Protein AF-A0A662B9T5-F1 (afdb_monomer_lite)

Sequence (280 aa):
MATDKEATGSYIHMQFKYDVVQPKDKDISYLRNLYVENLFSTMMANRINERLQKENPPFIFAQAYFTDIVRTKNAAGLYIGFKENEWKTALKEACWLVENVRDYGFTEGELKRAKIALIRNVENQYNKKDKRNHDSHAMEVKDHYLINEPVAGIEYELAFVQKAIPNVSLEEVNAVSKRFFTDDNMLITVSGPEKEGAIYPTKDEVLKIVNEVKAEKLEPYVDTFEEKALIANLANPGKITKTEKIPELGAKLVTLSNDIKVYVKHSELEKDKILFTAFS

Radius of gyration: 23.42 Å; chains: 1; bounding box: 48×52×59 Å

Foldseek 3Di:
DAADQPFPFKKKDKKFKDWDDALVRCDVVVVLLVVLVQLLQQLLVVVQVVLCPDPDRLFVDKGWDWADDDPTMIITAMMTTHDFPSVLSRLLVRLLSLVQCQPQNDDPVSLVVSLVVSLVVLVLCVVCVVVDDPVVVVVQVVCCVPGNHDPPDSVVVNVCSVPSSVVDDSVSSSVVSVNHVDPPRIDMDIYGYPDPPGDDDDPVSSVVSNVVSVPDPDDHDDDPDDPDDPPPDDDDDWDFPDWDADVVQCWIWTQTPVRDIDIDHDDPPDPPDDDDDDDD

Secondary structure (DSSP, 8-state):
-EEETT--SEEEEEEEEEEPPPGGG-SHHHHHHHHHHHHHHHHHHHHHHHHHTSSS-S-SEEEEEEEEEETTEEEEEEEEEE-TT-HHHHHHHHHHHHHHHHHT---HHHHHHHHHHHHHHHHHHHHTGGG--HHHHHHHHHHHHHH------HHHHHHHHHHHGGG--HHHHHHHHHHHS-SSSEEEEEEEE--TT-----HHHHHHHHHHHHHS-PPPP--------S-SSPPPP--EEEEEEEGGGTEEEEEETTS-EEEEE--SSSTT--------

Structure (mmCIF, N/CA/C/O backbone):
data_AF-A0A662B9T5-F1
#
_entry.id   AF-A0A662B9T5-F1
#
loop_
_atom_site.group_PDB
_atom_site.id
_atom_site.type_symbol
_atom_site.label_atom_id
_atom_site.label_alt_id
_atom_site.label_comp_id
_atom_site.label_asym_id
_atom_site.label_entity_id
_atom_site.label_seq_id
_atom_site.pdbx_PDB_ins_code
_atom_site.Cartn_x
_atom_site.Cartn_y
_atom_site.Cartn_z
_atom_site.occupancy
_atom_site.B_iso_or_equiv
_atom_site.auth_seq_id
_atom_site.auth_comp_id
_atom_site.auth_asym_id
_atom_site.auth_atom_id
_atom_site.pdbx_PDB_model_num
ATOM 1 N N . MET A 1 1 ? 10.847 6.780 -20.344 1.00 75.25 1 MET A N 1
ATOM 2 C CA . MET A 1 1 ? 11.293 8.028 -19.698 1.00 75.25 1 MET A CA 1
ATOM 3 C C . MET A 1 1 ? 10.398 9.138 -20.202 1.00 75.25 1 MET A C 1
ATOM 5 O O . MET A 1 1 ? 10.150 9.166 -21.402 1.00 75.25 1 MET A O 1
ATOM 9 N N . ALA A 1 2 ? 9.889 9.980 -19.310 1.00 81.25 2 ALA A N 1
ATOM 10 C CA . ALA A 1 2 ? 9.099 11.152 -19.675 1.00 81.25 2 ALA A CA 1
ATOM 11 C C . ALA A 1 2 ? 9.537 12.329 -18.798 1.00 81.25 2 ALA A C 1
ATOM 13 O O . ALA A 1 2 ? 9.393 12.260 -17.581 1.00 81.25 2 ALA A O 1
ATOM 14 N N . THR A 1 3 ? 10.111 13.369 -19.392 1.00 83.50 3 THR A N 1
ATOM 15 C CA . THR A 1 3 ? 10.535 14.577 -18.674 1.00 83.50 3 THR A CA 1
ATOM 16 C C . THR A 1 3 ? 9.732 15.770 -19.156 1.00 83.50 3 THR A C 1
ATOM 18 O O . THR A 1 3 ? 9.411 15.844 -20.340 1.00 83.50 3 THR A O 1
ATOM 21 N N . ASP A 1 4 ? 9.408 16.680 -18.244 1.00 78.81 4 ASP A N 1
ATOM 22 C CA . ASP A 1 4 ? 8.599 17.866 -18.529 1.00 78.81 4 ASP A CA 1
ATOM 23 C C . ASP A 1 4 ? 9.129 19.053 -17.717 1.00 78.81 4 ASP A C 1
ATOM 25 O O . ASP A 1 4 ? 9.492 18.888 -16.555 1.00 78.81 4 ASP A O 1
ATOM 29 N N . LYS A 1 5 ? 9.189 20.252 -18.299 1.00 85.94 5 LYS A N 1
ATOM 30 C CA . LYS A 1 5 ? 9.639 21.471 -17.606 1.00 85.94 5 LYS A CA 1
ATOM 31 C C . LYS A 1 5 ? 8.683 21.911 -16.494 1.00 85.94 5 LYS A C 1
ATOM 33 O O . LYS A 1 5 ? 9.121 22.580 -15.562 1.00 85.94 5 LYS A O 1
ATOM 38 N N . GLU A 1 6 ? 7.409 21.535 -16.577 1.00 85.56 6 GLU A N 1
ATOM 39 C CA . GLU A 1 6 ? 6.378 21.853 -15.583 1.00 85.56 6 GLU A CA 1
ATOM 40 C C . GLU A 1 6 ? 6.271 20.796 -14.472 1.00 85.56 6 GLU A C 1
ATOM 42 O O . GLU A 1 6 ? 5.591 21.017 -13.468 1.00 85.56 6 GLU A O 1
ATOM 47 N N . ALA A 1 7 ? 6.952 19.650 -14.603 1.00 85.38 7 ALA A N 1
ATOM 48 C CA . ALA A 1 7 ? 6.916 18.615 -13.577 1.00 85.38 7 ALA A CA 1
ATOM 49 C C . ALA A 1 7 ? 7.560 19.107 -12.269 1.00 85.38 7 ALA A C 1
ATOM 51 O O . ALA A 1 7 ? 8.737 19.454 -12.215 1.00 85.38 7 ALA A O 1
ATOM 52 N N . THR A 1 8 ? 6.797 19.075 -11.177 1.00 86.50 8 THR A N 1
ATOM 53 C CA . THR A 1 8 ? 7.239 19.565 -9.859 1.00 86.50 8 THR A CA 1
ATOM 54 C C . THR A 1 8 ? 7.965 18.513 -9.018 1.00 86.50 8 THR A C 1
ATOM 56 O O . THR A 1 8 ? 8.410 18.810 -7.911 1.00 86.50 8 THR A O 1
ATOM 59 N N . GLY A 1 9 ? 8.070 17.274 -9.502 1.00 91.25 9 GLY A N 1
ATOM 60 C CA . GLY A 1 9 ? 8.668 16.160 -8.770 1.00 91.25 9 GLY A CA 1
ATOM 61 C C . GLY A 1 9 ? 9.054 15.003 -9.682 1.00 91.25 9 GLY A C 1
ATOM 62 O O . GLY A 1 9 ? 8.623 14.943 -10.835 1.00 91.25 9 GLY A O 1
ATOM 63 N N . SER A 1 10 ? 9.867 14.089 -9.152 1.00 95.12 10 SER A N 1
ATOM 64 C CA . SER A 1 10 ? 10.355 12.916 -9.875 1.00 95.12 10 SER A CA 1
ATOM 65 C C . SER A 1 10 ? 9.710 11.640 -9.348 1.00 95.12 10 SER A C 1
ATOM 67 O O . SER A 1 10 ? 9.631 11.435 -8.134 1.00 95.12 10 SER A O 1
ATOM 69 N N . TYR A 1 11 ? 9.264 10.780 -10.264 1.00 96.19 11 TYR A N 1
ATOM 70 C CA . TYR A 1 11 ? 8.453 9.611 -9.944 1.00 96.19 11 TYR A CA 1
ATOM 71 C C . TYR A 1 11 ? 8.888 8.357 -10.696 1.00 96.19 11 TYR A C 1
ATOM 73 O O . TYR A 1 11 ? 9.250 8.407 -11.873 1.00 96.19 11 TYR A O 1
ATOM 81 N N . ILE A 1 12 ? 8.841 7.224 -10.002 1.00 97.44 12 ILE A N 1
ATOM 82 C CA . ILE A 1 12 ? 8.919 5.885 -10.574 1.00 97.44 12 ILE A CA 1
ATOM 83 C C . ILE A 1 12 ? 7.530 5.275 -10.479 1.00 97.44 12 ILE A C 1
ATOM 85 O O . ILE A 1 12 ? 6.941 5.203 -9.401 1.00 97.44 12 ILE A O 1
ATOM 89 N N . HIS A 1 13 ? 7.025 4.806 -11.610 1.00 96.31 13 HIS A N 1
ATOM 90 C CA . HIS A 1 13 ? 5.802 4.032 -11.689 1.00 96.31 13 HIS A CA 1
ATOM 91 C C . HIS A 1 13 ? 6.153 2.609 -12.120 1.00 96.31 13 HIS A C 1
ATOM 93 O O . HIS A 1 13 ? 6.445 2.368 -13.293 1.00 96.31 13 HIS A O 1
ATOM 99 N N . MET A 1 14 ? 6.181 1.690 -11.155 1.00 96.62 14 MET A N 1
ATOM 100 C CA . MET A 1 14 ? 6.345 0.256 -11.383 1.00 96.62 14 MET A CA 1
ATOM 101 C C . MET A 1 14 ? 4.958 -0.372 -11.403 1.00 96.62 14 MET A C 1
ATOM 103 O O . MET A 1 14 ? 4.223 -0.251 -10.426 1.00 96.62 14 MET A O 1
ATOM 107 N N . GLN A 1 15 ? 4.592 -1.011 -12.508 1.00 95.50 15 GLN A N 1
ATOM 108 C CA . GLN A 1 15 ? 3.250 -1.544 -12.707 1.00 95.50 15 GLN A CA 1
ATOM 109 C C . GLN A 1 15 ? 3.286 -2.931 -13.347 1.00 95.50 15 GLN A C 1
ATOM 111 O O . GLN A 1 15 ? 4.035 -3.171 -14.295 1.00 95.50 15 GLN A O 1
ATOM 116 N N . PHE A 1 16 ? 2.423 -3.812 -12.865 1.00 95.75 16 PHE A N 1
ATOM 117 C CA . PHE A 1 16 ? 2.209 -5.166 -13.352 1.00 95.75 16 PHE A CA 1
ATOM 118 C C . PHE A 1 16 ? 0.761 -5.261 -13.803 1.00 95.75 16 PHE A C 1
ATOM 120 O O . PHE A 1 16 ? -0.154 -5.005 -13.017 1.00 95.75 16 PHE A O 1
ATOM 127 N N . LYS A 1 17 ? 0.536 -5.561 -15.084 1.00 94.25 17 LYS A N 1
ATOM 128 C CA . LYS A 1 17 ? -0.833 -5.630 -15.610 1.00 94.25 17 LYS A CA 1
ATOM 129 C C . LYS A 1 17 ? -1.406 -7.027 -15.415 1.00 94.25 17 LYS A C 1
ATOM 131 O O . LYS A 1 17 ? -0.716 -8.019 -15.633 1.00 94.25 17 LYS A O 1
ATOM 136 N N . TYR A 1 18 ? -2.693 -7.099 -15.117 1.00 92.62 18 TYR A N 1
ATOM 137 C CA . TYR A 1 18 ? -3.420 -8.356 -14.976 1.00 92.62 18 TYR A CA 1
ATOM 138 C C . TYR A 1 18 ? -4.829 -8.241 -15.566 1.00 92.62 18 TYR A C 1
ATOM 140 O O . TYR A 1 18 ? -5.312 -7.147 -15.872 1.00 92.62 18 TYR A O 1
ATOM 148 N N . ASP A 1 19 ? -5.463 -9.386 -15.801 1.00 92.56 19 ASP A N 1
ATOM 149 C CA . ASP A 1 19 ? -6.822 -9.445 -16.337 1.00 92.56 19 ASP A CA 1
ATOM 150 C C . ASP A 1 19 ? -7.868 -9.069 -15.288 1.00 92.56 19 ASP A C 1
ATOM 152 O O . ASP A 1 19 ? -7.790 -9.478 -14.129 1.00 92.56 19 ASP A O 1
ATOM 156 N N . VAL A 1 20 ? -8.874 -8.310 -15.719 1.00 92.75 20 VAL A N 1
ATOM 157 C CA . VAL A 1 20 ? -10.052 -8.017 -14.895 1.00 92.75 20 VAL A CA 1
ATOM 158 C C . VAL A 1 20 ? -10.828 -9.293 -14.580 1.00 92.75 20 VAL A C 1
ATOM 160 O O . VAL A 1 20 ? -10.939 -10.195 -15.418 1.00 92.75 20 VAL A O 1
ATOM 163 N N . VAL A 1 21 ? -11.455 -9.335 -13.403 1.00 93.00 21 VAL A N 1
ATOM 164 C CA . VAL A 1 21 ? -12.511 -10.317 -13.135 1.00 93.00 21 VAL A CA 1
ATOM 165 C C . VAL A 1 21 ? -13.711 -9.951 -14.001 1.00 93.00 21 VAL A C 1
ATOM 167 O O . VAL A 1 21 ? -14.190 -8.814 -13.971 1.00 93.00 21 VAL A O 1
ATOM 170 N N . GLN A 1 22 ? -14.177 -10.898 -14.816 1.00 93.25 22 GLN A N 1
ATOM 171 C CA . GLN A 1 22 ? -15.297 -10.642 -15.713 1.00 93.25 22 GLN A CA 1
ATOM 172 C C . GLN A 1 22 ? -16.558 -10.336 -14.894 1.00 93.25 22 GLN A C 1
ATOM 174 O O . GLN A 1 22 ? -16.776 -10.986 -13.874 1.00 93.25 22 GLN A O 1
ATOM 179 N N . PRO A 1 23 ? -17.428 -9.408 -15.337 1.00 92.56 23 PRO A N 1
ATOM 180 C CA . PRO A 1 23 ? -18.614 -9.008 -14.576 1.00 92.56 23 PRO A CA 1
ATOM 181 C C . PRO A 1 23 ? -19.474 -10.182 -14.085 1.00 92.56 23 PRO A C 1
ATOM 183 O O . PRO A 1 23 ? -19.949 -10.170 -12.956 1.00 92.56 23 PRO A O 1
ATOM 186 N N . LYS A 1 24 ? -19.625 -11.231 -14.903 1.00 92.06 24 LYS A N 1
ATOM 187 C CA . LYS A 1 24 ? -20.396 -12.442 -14.570 1.00 92.06 24 LYS A CA 1
ATOM 188 C C . LYS A 1 24 ? -19.830 -13.259 -13.396 1.00 92.06 24 LYS A C 1
ATOM 190 O O . LYS A 1 24 ? -20.569 -14.038 -12.808 1.00 92.06 24 LYS A O 1
ATOM 195 N N . ASP A 1 25 ? -18.547 -13.085 -13.083 1.00 94.12 25 ASP A N 1
ATOM 196 C CA . ASP A 1 25 ? -17.815 -13.847 -12.067 1.00 94.12 25 ASP A CA 1
ATOM 197 C C . ASP A 1 25 ? -17.640 -13.031 -10.763 1.00 94.12 25 ASP A C 1
ATOM 199 O O . ASP A 1 25 ? -16.966 -13.472 -9.834 1.00 94.12 25 ASP A O 1
ATOM 203 N N . LYS A 1 26 ? -18.246 -11.834 -10.674 1.00 94.06 26 LYS A N 1
ATOM 204 C CA . LYS A 1 26 ? -18.221 -10.965 -9.484 1.00 94.06 26 LYS A CA 1
ATOM 205 C C . LYS A 1 26 ? -19.300 -11.361 -8.476 1.00 94.06 26 LYS A C 1
ATOM 207 O O . LYS A 1 26 ? -20.343 -10.721 -8.359 1.00 94.06 26 LYS A O 1
ATOM 212 N N . ASP A 1 27 ? -19.048 -12.453 -7.769 1.00 91.00 27 ASP A N 1
ATOM 213 C CA . ASP A 1 27 ? -19.913 -13.000 -6.725 1.00 91.00 27 ASP A CA 1
ATOM 214 C C . ASP A 1 27 ? -19.477 -12.571 -5.302 1.00 91.00 27 ASP A C 1
ATOM 216 O O . ASP A 1 27 ? -18.694 -11.640 -5.099 1.00 91.00 27 ASP A O 1
ATOM 220 N N . ILE A 1 28 ? -19.981 -13.260 -4.273 1.00 90.12 28 ILE A N 1
ATOM 221 C CA . ILE A 1 28 ? -19.571 -13.005 -2.884 1.00 90.12 28 ILE A CA 1
ATOM 222 C C . ILE A 1 28 ? -18.098 -13.363 -2.620 1.00 90.12 28 ILE A C 1
ATOM 224 O O . ILE A 1 28 ? -17.455 -12.766 -1.754 1.00 90.12 28 ILE A O 1
ATOM 228 N N . SER A 1 29 ? -17.553 -14.324 -3.366 1.00 92.44 29 SER A N 1
ATOM 229 C CA . SER A 1 29 ? -16.148 -14.722 -3.290 1.00 92.44 29 SER A CA 1
ATOM 230 C C . SER A 1 29 ? -15.261 -13.604 -3.832 1.00 92.44 29 SER A C 1
ATOM 232 O O . SER A 1 29 ? -14.239 -13.285 -3.227 1.00 92.44 29 SER A O 1
ATOM 234 N N . TYR A 1 30 ? -15.690 -12.948 -4.913 1.00 94.50 30 TYR A N 1
ATOM 235 C CA . TYR A 1 30 ? -15.050 -11.740 -5.424 1.00 94.50 30 TYR A CA 1
ATOM 236 C C . TYR A 1 30 ? -15.027 -10.618 -4.377 1.00 94.50 30 TYR A C 1
ATOM 238 O O . TYR A 1 30 ? -13.954 -10.085 -4.099 1.00 94.50 30 TYR A O 1
ATOM 246 N N . LEU A 1 31 ? -16.154 -10.330 -3.709 1.00 93.81 31 LEU A N 1
ATOM 247 C CA . LEU A 1 31 ? -16.183 -9.337 -2.623 1.00 93.81 31 LEU A CA 1
ATOM 248 C C . LEU A 1 31 ? -15.197 -9.690 -1.495 1.00 93.81 31 LEU A C 1
ATOM 250 O O . LEU A 1 31 ? -14.477 -8.824 -1.000 1.00 93.81 31 LEU A O 1
ATOM 254 N N . ARG A 1 32 ? -15.116 -10.968 -1.098 1.00 95.31 32 ARG A N 1
ATOM 255 C CA . ARG A 1 32 ? -14.122 -11.418 -0.110 1.00 95.31 32 ARG A CA 1
ATOM 256 C C . ARG A 1 32 ? -12.698 -11.136 -0.585 1.00 95.31 32 ARG A C 1
ATOM 258 O O . ARG A 1 32 ? -11.889 -10.643 0.197 1.00 95.31 32 ARG A O 1
ATOM 265 N N . ASN A 1 33 ? -12.405 -11.448 -1.845 1.00 94.19 33 ASN A N 1
ATOM 266 C CA . ASN A 1 33 ? -11.079 -11.265 -2.425 1.00 94.19 33 ASN A CA 1
ATOM 267 C C . ASN A 1 33 ? -10.679 -9.787 -2.480 1.00 94.19 33 ASN A C 1
ATOM 269 O O . ASN A 1 33 ? -9.531 -9.490 -2.170 1.00 94.19 33 ASN A O 1
ATOM 273 N N . LEU A 1 34 ? -11.614 -8.863 -2.735 1.00 93.75 34 LEU A N 1
ATOM 274 C CA . LEU A 1 34 ? -11.345 -7.422 -2.633 1.00 93.75 34 LEU A CA 1
ATOM 275 C C . LEU A 1 34 ? -10.850 -7.024 -1.235 1.00 93.75 34 LEU A C 1
ATOM 277 O O . LEU A 1 34 ? -9.902 -6.249 -1.107 1.00 93.75 34 LEU A O 1
ATOM 281 N N . TYR A 1 35 ? -11.421 -7.585 -0.165 1.00 96.12 35 TYR A N 1
ATOM 282 C CA . TYR A 1 35 ? -10.910 -7.319 1.183 1.00 96.12 35 TYR A CA 1
ATOM 283 C C . TYR A 1 35 ? -9.577 -8.017 1.478 1.00 96.12 35 TYR A C 1
ATOM 285 O O . TYR A 1 35 ? -8.766 -7.467 2.220 1.00 96.12 35 TYR A O 1
ATOM 293 N N . VAL A 1 36 ? -9.307 -9.193 0.902 1.00 97.31 36 VAL A N 1
ATOM 294 C CA . VAL A 1 36 ? -7.976 -9.831 0.989 1.00 97.31 36 VAL A CA 1
ATOM 295 C C . VAL A 1 36 ? -6.921 -8.958 0.295 1.00 97.31 36 VAL A C 1
ATOM 297 O O . VAL A 1 36 ? -5.847 -8.722 0.848 1.00 97.31 36 VAL A O 1
ATOM 300 N N . GLU A 1 37 ? -7.251 -8.392 -0.866 1.00 95.38 37 GLU A N 1
ATOM 301 C CA . GLU A 1 37 ? -6.421 -7.424 -1.595 1.00 95.38 37 GLU A CA 1
ATOM 302 C C . GLU A 1 37 ? -6.260 -6.102 -0.811 1.00 95.38 37 GLU A C 1
ATOM 304 O O . GLU A 1 37 ? -5.182 -5.497 -0.802 1.00 95.38 37 GLU A O 1
ATOM 309 N N . ASN A 1 38 ? -7.282 -5.676 -0.059 1.00 95.00 38 ASN A N 1
ATOM 310 C CA . ASN A 1 38 ? -7.195 -4.527 0.846 1.00 95.00 38 ASN A CA 1
ATOM 311 C C . ASN A 1 38 ? -6.268 -4.782 2.049 1.00 95.00 38 ASN A C 1
ATOM 313 O O . ASN A 1 38 ? -5.483 -3.902 2.416 1.00 95.00 38 ASN A O 1
ATOM 317 N N . LEU A 1 39 ? -6.303 -5.985 2.633 1.00 97.69 39 LEU A N 1
ATOM 318 C CA . LEU A 1 39 ? -5.358 -6.397 3.678 1.00 97.69 39 LEU A CA 1
ATOM 319 C C . LEU A 1 39 ? -3.925 -6.374 3.146 1.00 97.69 39 LEU A C 1
ATOM 321 O O . LEU A 1 39 ? -3.062 -5.754 3.767 1.00 97.69 39 LEU A O 1
ATOM 325 N N . PHE A 1 40 ? -3.695 -6.962 1.969 1.00 97.44 40 PHE A N 1
ATOM 326 C CA . PHE A 1 40 ? -2.402 -6.921 1.285 1.00 97.44 40 PHE A CA 1
ATOM 327 C C . PHE A 1 40 ? -1.911 -5.480 1.102 1.00 97.44 40 PHE A C 1
ATOM 329 O O . PHE A 1 40 ? -0.798 -5.140 1.502 1.00 97.44 40 PHE A O 1
ATOM 336 N N . SER A 1 41 ? -2.770 -4.608 0.563 1.00 95.25 41 SER A N 1
ATOM 337 C CA . SER A 1 41 ? -2.464 -3.189 0.343 1.00 95.25 41 SER A CA 1
ATOM 338 C C . SER A 1 41 ? -2.112 -2.472 1.645 1.00 95.25 41 SER A C 1
ATOM 340 O O . SER A 1 41 ? -1.146 -1.714 1.696 1.00 95.25 41 SER A O 1
ATOM 342 N N . THR A 1 42 ? -2.861 -2.740 2.716 1.00 95.81 42 THR A N 1
ATOM 343 C CA . THR A 1 42 ? -2.626 -2.162 4.045 1.00 95.81 42 THR A CA 1
ATOM 344 C C . THR A 1 42 ? -1.273 -2.593 4.606 1.00 95.81 42 THR A C 1
ATOM 346 O O . THR A 1 42 ? -0.522 -1.772 5.131 1.00 95.81 42 THR A O 1
ATOM 349 N N . MET A 1 43 ? -0.931 -3.874 4.479 1.00 97.62 43 MET A N 1
ATOM 350 C CA . MET A 1 43 ? 0.336 -4.421 4.968 1.00 97.62 43 MET A CA 1
ATOM 351 C C . MET A 1 43 ? 1.523 -3.894 4.152 1.00 97.62 43 MET A C 1
ATOM 353 O O . MET A 1 43 ? 2.532 -3.480 4.724 1.00 97.62 43 MET A O 1
ATOM 357 N N . MET A 1 44 ? 1.370 -3.789 2.830 1.00 97.50 44 MET A N 1
ATOM 358 C CA . MET A 1 44 ? 2.362 -3.166 1.956 1.00 97.50 44 MET A CA 1
ATOM 359 C C . MET A 1 44 ? 2.564 -1.682 2.297 1.00 97.50 44 MET A C 1
ATOM 361 O O . MET A 1 44 ? 3.699 -1.219 2.422 1.00 97.50 44 MET A O 1
ATOM 365 N N . ALA A 1 45 ? 1.477 -0.940 2.527 1.00 96.31 45 ALA A N 1
ATOM 366 C CA . ALA A 1 45 ? 1.536 0.453 2.961 1.00 96.31 45 ALA A CA 1
ATOM 367 C C . ALA A 1 45 ? 2.247 0.604 4.314 1.00 96.31 45 ALA A C 1
ATOM 369 O O . ALA A 1 45 ? 3.056 1.513 4.478 1.00 96.31 45 ALA A O 1
ATOM 370 N N . ASN A 1 46 ? 2.015 -0.305 5.266 1.00 95.81 46 ASN A N 1
ATOM 371 C CA . ASN A 1 46 ? 2.717 -0.297 6.551 1.00 95.81 46 ASN A CA 1
ATOM 372 C C . ASN A 1 46 ? 4.228 -0.492 6.379 1.00 95.81 46 ASN A C 1
ATOM 374 O O . ASN A 1 46 ? 5.002 0.288 6.937 1.00 95.81 46 ASN A O 1
ATOM 378 N N . ARG A 1 47 ? 4.655 -1.464 5.561 1.00 96.88 47 ARG A N 1
ATOM 379 C CA . ARG A 1 47 ? 6.081 -1.649 5.249 1.00 96.88 47 ARG A CA 1
ATOM 380 C C . ARG A 1 47 ? 6.674 -0.408 4.594 1.00 96.88 47 ARG A C 1
ATOM 382 O O . ARG A 1 47 ? 7.741 0.026 5.012 1.00 96.88 47 ARG A O 1
ATOM 389 N N . ILE A 1 48 ? 5.991 0.189 3.616 1.00 96.88 48 ILE A N 1
ATOM 390 C CA . ILE A 1 48 ? 6.421 1.440 2.972 1.00 96.88 48 ILE A CA 1
ATOM 391 C C . ILE A 1 48 ? 6.573 2.574 3.997 1.00 96.88 48 ILE A C 1
ATOM 393 O O . ILE A 1 48 ? 7.599 3.254 4.013 1.00 96.88 48 ILE A O 1
ATOM 397 N N . ASN A 1 49 ? 5.586 2.755 4.877 1.00 95.12 49 ASN A N 1
ATOM 398 C CA . ASN A 1 49 ? 5.601 3.801 5.899 1.00 95.12 49 ASN A CA 1
ATOM 399 C C . ASN A 1 49 ? 6.779 3.646 6.866 1.00 95.12 49 ASN A C 1
ATOM 401 O O . ASN A 1 49 ? 7.389 4.640 7.245 1.00 95.12 49 ASN A O 1
ATOM 405 N N . GLU A 1 50 ? 7.161 2.416 7.208 1.00 93.94 50 GLU A N 1
ATOM 406 C CA . GLU A 1 50 ? 8.363 2.156 8.005 1.00 93.94 50 GLU A CA 1
ATOM 407 C C . GLU A 1 50 ? 9.641 2.659 7.305 1.00 93.94 50 GLU A C 1
ATOM 409 O O . GLU A 1 50 ? 10.531 3.203 7.954 1.00 93.94 50 GLU A O 1
ATOM 414 N N . ARG A 1 51 ? 9.736 2.543 5.969 1.00 94.69 51 ARG A N 1
ATOM 415 C CA . ARG A 1 51 ? 10.889 3.055 5.198 1.00 94.69 51 ARG A CA 1
ATOM 416 C C . ARG A 1 51 ? 10.908 4.580 5.187 1.00 94.69 51 ARG A C 1
ATOM 418 O O . ARG A 1 51 ? 11.984 5.158 5.307 1.00 94.69 51 ARG A O 1
ATOM 425 N N . LEU A 1 52 ? 9.737 5.213 5.079 1.00 94.31 52 LEU A N 1
ATOM 426 C CA . LEU A 1 52 ? 9.586 6.674 5.123 1.00 94.31 52 LEU A CA 1
ATOM 427 C C . LEU A 1 52 ? 9.970 7.276 6.481 1.00 94.31 52 LEU A C 1
ATOM 429 O O . LEU A 1 52 ? 10.347 8.442 6.537 1.00 94.31 52 LEU A O 1
ATOM 433 N N . GLN A 1 53 ? 9.879 6.501 7.564 1.00 92.38 53 GLN A N 1
ATOM 434 C CA . GLN A 1 53 ? 10.203 6.947 8.925 1.00 92.38 53 GLN A CA 1
ATOM 435 C C . GLN A 1 53 ? 11.688 6.806 9.293 1.00 92.38 53 GLN A C 1
ATOM 437 O O . GLN A 1 53 ? 12.090 7.243 10.371 1.00 92.38 53 GLN A O 1
ATOM 442 N N . LYS A 1 54 ? 12.517 6.207 8.428 1.00 91.75 54 LYS A N 1
ATOM 443 C CA . LYS A 1 54 ? 13.969 6.136 8.643 1.00 91.75 54 LYS A CA 1
ATOM 444 C C . LYS A 1 54 ? 14.595 7.528 8.523 1.00 91.75 54 LYS A C 1
ATOM 446 O O . LYS A 1 54 ? 14.106 8.363 7.773 1.00 91.75 54 LYS A O 1
ATOM 451 N N . GLU A 1 55 ? 15.722 7.745 9.205 1.00 90.00 55 GLU A N 1
ATOM 452 C CA . GLU A 1 55 ? 16.487 9.005 9.132 1.00 90.00 55 GLU A CA 1
ATOM 453 C C . GLU A 1 55 ? 16.851 9.377 7.685 1.00 90.00 55 GLU A C 1
ATOM 455 O O . GLU A 1 55 ? 16.732 10.530 7.279 1.00 90.00 55 GLU A O 1
ATOM 460 N N . ASN A 1 56 ? 17.216 8.370 6.887 1.00 91.31 56 ASN A N 1
ATOM 461 C CA . ASN A 1 56 ? 17.499 8.500 5.463 1.00 91.31 56 ASN A CA 1
ATOM 462 C C . ASN A 1 56 ? 16.518 7.624 4.670 1.00 91.31 56 ASN A C 1
ATOM 464 O O . ASN A 1 56 ? 16.845 6.473 4.363 1.00 91.31 56 ASN A O 1
ATOM 468 N N . PRO A 1 57 ? 15.297 8.112 4.387 1.00 95.31 57 PRO A N 1
ATOM 469 C CA . PRO A 1 57 ? 14.308 7.319 3.679 1.00 95.31 57 PRO A CA 1
ATOM 470 C C . PRO A 1 57 ? 14.725 7.156 2.203 1.00 95.31 57 PRO A C 1
ATOM 472 O O . PRO A 1 57 ? 15.184 8.120 1.588 1.00 95.31 57 PRO A O 1
ATOM 475 N N . PRO A 1 58 ? 14.555 5.961 1.608 1.00 95.12 58 PRO A N 1
ATOM 476 C CA . PRO A 1 58 ? 14.994 5.659 0.236 1.00 95.12 58 PRO A CA 1
ATOM 477 C C . PRO A 1 58 ? 14.156 6.352 -0.853 1.00 95.12 58 PRO A C 1
ATOM 479 O O . PRO A 1 58 ? 14.488 6.299 -2.037 1.00 95.12 58 PRO A O 1
ATOM 482 N N . PHE A 1 59 ? 13.047 6.972 -0.456 1.00 96.25 59 PHE A N 1
ATOM 483 C CA . PHE A 1 59 ? 12.127 7.742 -1.282 1.00 96.25 59 PHE A CA 1
ATOM 484 C C . PHE A 1 59 ? 11.392 8.755 -0.391 1.00 96.25 59 PHE A C 1
ATOM 486 O O . PHE A 1 59 ? 11.348 8.603 0.827 1.00 96.25 59 PHE A O 1
ATOM 493 N N . ILE A 1 60 ? 10.810 9.797 -0.987 1.00 95.44 60 ILE A N 1
ATOM 494 C CA . ILE A 1 60 ? 10.047 10.834 -0.258 1.00 95.44 60 ILE A CA 1
ATOM 495 C C . ILE A 1 60 ? 8.552 10.528 -0.199 1.00 95.44 60 ILE A C 1
ATOM 497 O O . ILE A 1 60 ? 7.824 11.083 0.617 1.00 95.44 60 ILE A O 1
ATOM 501 N N . PHE A 1 61 ? 8.098 9.649 -1.083 1.00 94.62 61 PHE A N 1
ATOM 502 C CA . PHE A 1 61 ? 6.734 9.168 -1.157 1.00 94.62 61 PHE A CA 1
ATOM 503 C C . PHE A 1 61 ? 6.765 7.769 -1.760 1.00 94.62 61 PHE A C 1
ATOM 505 O O . PHE A 1 61 ? 7.512 7.525 -2.706 1.00 94.62 61 PHE A O 1
ATOM 512 N N . ALA A 1 62 ? 5.930 6.868 -1.267 1.00 96.50 62 ALA A N 1
ATOM 513 C CA . ALA A 1 62 ? 5.624 5.645 -1.984 1.00 96.50 62 ALA A CA 1
ATOM 514 C C . ALA A 1 62 ? 4.220 5.169 -1.627 1.00 96.50 62 ALA A C 1
ATOM 516 O O . ALA A 1 62 ? 3.742 5.370 -0.5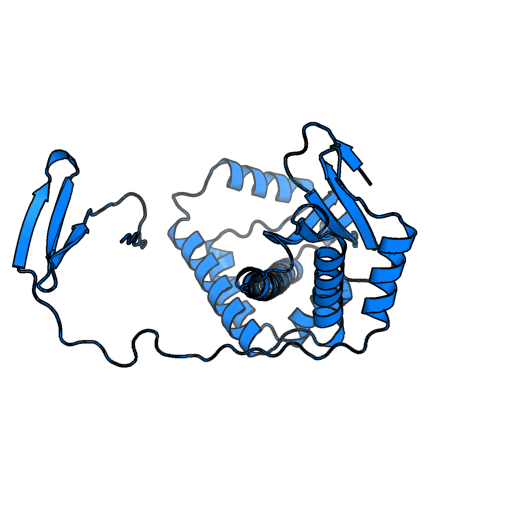11 1.00 96.50 62 ALA A O 1
ATOM 517 N N . GLN A 1 63 ? 3.573 4.517 -2.580 1.00 94.81 63 GLN A N 1
ATOM 518 C CA . GLN A 1 63 ? 2.268 3.911 -2.396 1.00 94.81 63 GLN A CA 1
ATOM 519 C C . GLN A 1 63 ? 2.176 2.640 -3.229 1.00 94.81 63 GLN A C 1
ATOM 521 O O . GLN A 1 63 ? 2.517 2.643 -4.412 1.00 94.81 63 GLN A O 1
ATOM 526 N N . ALA A 1 64 ? 1.676 1.572 -2.614 1.00 94.19 64 ALA A N 1
ATOM 527 C CA . ALA A 1 64 ? 1.185 0.417 -3.346 1.00 94.19 64 ALA A CA 1
ATOM 528 C C . ALA A 1 64 ? -0.255 0.666 -3.797 1.00 94.19 64 ALA A C 1
ATOM 530 O O . ALA A 1 64 ? -1.049 1.230 -3.040 1.00 94.19 64 ALA A O 1
ATOM 531 N N . TYR A 1 65 ? -0.591 0.255 -5.013 1.00 92.50 65 TYR A N 1
ATOM 532 C CA . TYR A 1 65 ? -1.919 0.472 -5.573 1.00 92.50 65 TYR A CA 1
ATOM 533 C C . TYR A 1 65 ? -2.410 -0.743 -6.360 1.00 92.50 65 TYR A C 1
ATOM 535 O O . TYR A 1 65 ? -1.621 -1.538 -6.873 1.00 92.50 65 TYR A O 1
ATOM 543 N N . PHE A 1 66 ? -3.732 -0.812 -6.487 1.00 92.31 66 PHE A N 1
ATOM 544 C CA . PHE A 1 66 ? -4.479 -1.599 -7.460 1.00 92.31 66 PHE A CA 1
ATOM 545 C C . PHE A 1 66 ? -5.363 -0.610 -8.217 1.00 92.31 66 PHE A C 1
ATOM 547 O O . PHE A 1 66 ? -5.959 0.270 -7.597 1.00 92.31 66 PHE A O 1
ATOM 554 N N . THR A 1 67 ? -5.398 -0.687 -9.542 1.00 90.44 67 THR A N 1
ATOM 555 C CA . THR A 1 67 ? -6.124 0.284 -10.364 1.00 90.44 67 THR A CA 1
ATOM 556 C C . THR A 1 67 ? -6.635 -0.338 -11.652 1.00 90.44 67 THR A C 1
ATOM 558 O O . THR A 1 67 ? -6.017 -1.253 -12.206 1.00 90.44 67 THR A O 1
ATOM 561 N N . ASP A 1 68 ? -7.727 0.210 -12.167 1.00 90.38 68 ASP A N 1
ATOM 562 C CA . ASP A 1 68 ? -8.224 -0.107 -13.496 1.00 90.38 68 ASP A CA 1
ATOM 563 C C . ASP A 1 68 ? -7.442 0.702 -14.539 1.00 90.38 68 ASP A C 1
ATOM 565 O O . ASP A 1 68 ? -7.271 1.915 -14.404 1.00 90.38 68 ASP A O 1
ATOM 569 N N . ILE A 1 69 ? -6.958 0.051 -15.602 1.00 90.12 69 ILE A N 1
ATOM 570 C CA . ILE A 1 69 ? -6.325 0.761 -16.729 1.00 90.12 69 ILE A CA 1
ATOM 571 C C . ILE A 1 69 ? -7.352 0.969 -17.839 1.00 90.12 69 ILE A C 1
ATOM 573 O O . ILE A 1 69 ? -7.555 2.073 -18.338 1.00 90.12 69 ILE A O 1
ATOM 577 N N . VAL A 1 70 ? -7.978 -0.129 -18.253 1.00 90.00 70 VAL A N 1
ATOM 578 C CA . VAL A 1 70 ? -9.028 -0.186 -19.273 1.00 90.00 70 VAL A CA 1
ATOM 579 C C . VAL A 1 70 ? -10.000 -1.300 -18.902 1.00 90.00 70 VAL A C 1
ATOM 581 O O . VAL A 1 70 ? -9.689 -2.155 -18.082 1.00 90.00 70 VAL A O 1
ATOM 584 N N . ARG A 1 71 ? -11.152 -1.371 -19.577 1.00 86.94 71 ARG A N 1
ATOM 585 C CA . ARG A 1 71 ? -12.222 -2.349 -19.290 1.00 86.94 71 ARG A CA 1
ATOM 586 C C . ARG A 1 71 ? -11.790 -3.820 -19.241 1.00 86.94 71 ARG A C 1
ATOM 588 O O . ARG A 1 71 ? -12.538 -4.636 -18.724 1.00 86.94 71 ARG A O 1
ATOM 595 N N . THR A 1 72 ? -10.647 -4.167 -19.826 1.00 90.38 72 THR A N 1
ATOM 596 C CA . THR A 1 72 ? -10.142 -5.542 -19.905 1.00 90.38 72 THR A CA 1
ATOM 597 C C . THR A 1 72 ? -8.865 -5.771 -19.102 1.00 90.38 72 THR A C 1
ATOM 599 O O . THR A 1 72 ? -8.415 -6.910 -19.029 1.00 90.38 72 THR A O 1
ATOM 602 N N . LYS A 1 73 ? -8.230 -4.723 -18.560 1.00 92.25 73 LYS A N 1
ATOM 603 C CA . LYS A 1 73 ? -6.924 -4.823 -17.897 1.00 92.25 73 LYS A CA 1
ATOM 604 C C . LYS A 1 73 ? -6.836 -3.884 -16.704 1.00 92.25 73 LYS A C 1
ATOM 606 O O . LYS A 1 73 ? -7.081 -2.684 -16.837 1.00 92.25 73 LYS A O 1
ATOM 611 N N . ASN A 1 74 ? -6.330 -4.432 -15.611 1.00 93.75 74 ASN A N 1
ATOM 612 C CA . ASN A 1 74 ? -5.976 -3.703 -14.405 1.00 93.75 74 ASN A CA 1
ATOM 613 C C . ASN A 1 74 ? -4.460 -3.683 -14.226 1.00 93.75 74 ASN A C 1
ATOM 615 O O . ASN A 1 74 ? -3.724 -4.363 -14.949 1.00 93.75 74 ASN A O 1
ATOM 619 N N . ALA A 1 75 ? -3.995 -2.882 -13.274 1.00 94.31 75 ALA A N 1
ATOM 620 C CA . ALA A 1 75 ? -2.619 -2.878 -12.815 1.00 94.31 75 ALA A CA 1
ATOM 621 C C . ALA A 1 75 ? -2.529 -2.888 -11.296 1.00 94.31 75 ALA A C 1
ATOM 623 O O . ALA A 1 75 ? -3.382 -2.352 -10.592 1.00 94.31 75 ALA A O 1
ATOM 624 N N . ALA A 1 76 ? -1.460 -3.500 -10.810 1.00 95.19 76 ALA A N 1
ATOM 625 C CA . ALA A 1 76 ? -0.995 -3.370 -9.445 1.00 95.19 76 ALA A CA 1
ATOM 626 C C . ALA A 1 76 ? 0.464 -2.941 -9.477 1.00 95.19 76 ALA A C 1
ATOM 628 O O . ALA A 1 76 ? 1.180 -3.223 -10.440 1.00 95.19 76 ALA A O 1
ATOM 629 N N . GLY A 1 77 ? 0.928 -2.286 -8.426 1.00 95.25 77 GLY A N 1
ATOM 630 C CA . GLY A 1 77 ? 2.333 -1.933 -8.349 1.00 95.25 77 GLY A CA 1
ATOM 631 C C . GLY A 1 77 ? 2.623 -0.854 -7.335 1.00 95.25 77 GLY A C 1
ATOM 632 O O . GLY A 1 77 ? 1.867 -0.659 -6.384 1.00 95.25 77 GLY A O 1
ATOM 633 N N . LEU A 1 78 ? 3.744 -0.173 -7.553 1.00 97.06 78 LEU A N 1
ATOM 634 C CA . LEU A 1 78 ? 4.256 0.872 -6.683 1.00 97.06 78 LEU A CA 1
ATOM 635 C C . LEU A 1 78 ? 4.382 2.188 -7.455 1.00 97.06 78 LEU A C 1
ATOM 637 O O . LEU A 1 78 ? 4.942 2.235 -8.555 1.00 97.06 78 LEU A O 1
ATOM 641 N N . TYR A 1 79 ? 3.884 3.264 -6.854 1.00 97.06 79 TYR A N 1
ATOM 642 C CA . TYR A 1 79 ? 4.121 4.634 -7.294 1.00 97.06 79 TYR A CA 1
ATOM 643 C C . TYR A 1 79 ? 5.013 5.331 -6.274 1.00 97.06 79 TYR A C 1
ATOM 645 O O . TYR A 1 79 ? 4.672 5.384 -5.094 1.00 97.06 79 TYR A O 1
ATOM 653 N N . ILE A 1 80 ? 6.177 5.809 -6.708 1.00 97.81 80 ILE A N 1
ATOM 654 C CA . ILE A 1 80 ? 7.269 6.206 -5.815 1.00 97.81 80 ILE A CA 1
ATOM 655 C C . ILE A 1 80 ? 7.772 7.579 -6.220 1.00 97.81 80 ILE A C 1
ATOM 657 O O . ILE A 1 80 ? 8.223 7.761 -7.343 1.00 97.81 80 ILE A O 1
ATOM 661 N N . GLY A 1 81 ? 7.719 8.535 -5.300 1.00 97.00 81 GLY A N 1
ATOM 662 C CA . GLY A 1 81 ? 8.354 9.839 -5.441 1.00 97.00 81 GLY A CA 1
ATOM 663 C C . GLY A 1 81 ? 9.746 9.812 -4.824 1.00 97.00 81 GLY A C 1
ATOM 664 O O . GLY A 1 81 ? 9.916 9.354 -3.694 1.00 97.00 81 GLY A O 1
ATOM 665 N N . PHE A 1 82 ? 10.746 10.319 -5.535 1.00 96.06 82 PHE A N 1
ATOM 666 C CA . PHE A 1 82 ? 12.141 10.284 -5.094 1.00 96.06 82 PHE A CA 1
ATOM 667 C C . PHE A 1 82 ? 12.794 11.668 -5.173 1.00 96.06 82 PHE A C 1
ATOM 669 O O . PHE A 1 82 ? 12.347 12.537 -5.925 1.00 96.06 82 PHE A O 1
ATOM 676 N N . LYS A 1 83 ? 13.842 11.885 -4.368 1.00 93.69 83 LYS A N 1
ATOM 677 C CA . LYS A 1 83 ? 14.640 13.117 -4.432 1.00 93.69 83 LYS A CA 1
ATOM 678 C C . LYS A 1 83 ? 15.435 13.155 -5.728 1.00 93.69 83 LYS A C 1
ATOM 680 O O . LYS A 1 83 ? 15.750 12.125 -6.311 1.00 93.69 83 LYS A O 1
ATOM 685 N N . GLU A 1 84 ? 15.798 14.349 -6.166 1.00 90.19 84 GLU A N 1
ATOM 686 C CA . GLU A 1 84 ? 16.625 14.527 -7.354 1.00 90.19 84 GLU A CA 1
ATOM 687 C C . GLU A 1 84 ? 17.865 13.619 -7.341 1.00 90.19 84 GLU A C 1
ATOM 689 O O . GLU A 1 84 ? 18.573 13.529 -6.342 1.00 90.19 84 GLU A O 1
ATOM 694 N N . ASN A 1 85 ? 18.100 12.924 -8.457 1.00 91.88 85 ASN A N 1
ATOM 695 C CA . ASN A 1 85 ? 19.216 11.997 -8.669 1.00 91.88 85 ASN A CA 1
ATOM 696 C C . ASN A 1 85 ? 19.252 10.745 -7.762 1.00 91.88 85 ASN A C 1
ATOM 698 O O . ASN A 1 85 ? 20.140 9.910 -7.927 1.00 91.88 85 ASN A O 1
ATOM 702 N N . GLU A 1 86 ? 18.254 10.522 -6.898 1.00 95.50 86 GLU A N 1
ATOM 703 C CA . GLU A 1 86 ? 18.157 9.333 -6.027 1.00 95.50 86 GLU A CA 1
ATOM 704 C C . GLU A 1 86 ? 17.332 8.180 -6.634 1.00 95.50 86 GLU A C 1
ATOM 706 O O . GLU A 1 86 ? 16.948 7.231 -5.945 1.00 95.50 86 GLU A O 1
ATOM 711 N N . TRP A 1 87 ? 17.075 8.210 -7.946 1.00 95.75 87 TRP A N 1
ATOM 712 C CA . TRP A 1 87 ? 16.231 7.215 -8.619 1.00 95.75 87 TRP A CA 1
ATOM 713 C C . TRP A 1 87 ? 16.747 5.775 -8.463 1.00 95.75 87 TRP A C 1
ATOM 715 O O . TRP A 1 87 ? 15.941 4.850 -8.395 1.00 95.75 87 TRP A O 1
ATOM 725 N N . LYS A 1 88 ? 18.073 5.565 -8.383 1.00 97.19 88 LYS A N 1
ATOM 726 C CA . LYS A 1 88 ? 18.681 4.228 -8.220 1.00 97.19 88 LYS A CA 1
ATOM 727 C C . LYS A 1 88 ? 18.299 3.608 -6.880 1.00 97.19 88 LYS A C 1
ATOM 729 O O . LYS A 1 88 ? 17.869 2.458 -6.840 1.00 97.19 88 LYS A O 1
ATOM 734 N N . THR A 1 89 ? 18.420 4.385 -5.804 1.00 97.00 89 THR A N 1
ATOM 735 C CA . THR A 1 89 ? 18.044 3.974 -4.445 1.00 97.00 89 THR A CA 1
ATOM 736 C C . THR A 1 89 ? 16.551 3.680 -4.371 1.00 97.00 89 THR A C 1
ATOM 738 O O . THR A 1 89 ? 16.161 2.604 -3.920 1.00 97.00 89 THR A O 1
ATOM 741 N N . ALA A 1 90 ? 15.724 4.587 -4.897 1.00 97.19 90 ALA A N 1
ATOM 742 C CA . ALA A 1 90 ? 14.276 4.423 -4.906 1.00 97.19 90 ALA A CA 1
ATOM 743 C C . ALA A 1 90 ? 13.836 3.185 -5.704 1.00 97.19 90 ALA A C 1
ATOM 745 O O . ALA A 1 90 ? 13.004 2.413 -5.230 1.00 97.19 90 ALA A O 1
ATOM 746 N N . LEU A 1 91 ? 14.418 2.954 -6.889 1.00 97.75 91 LEU A N 1
ATOM 747 C CA . LEU A 1 91 ? 14.118 1.781 -7.711 1.00 97.75 91 LEU A CA 1
ATOM 748 C C . LEU A 1 91 ? 14.569 0.482 -7.039 1.00 97.75 91 LEU A C 1
ATOM 750 O O . LEU A 1 91 ? 13.831 -0.502 -7.077 1.00 97.75 91 LEU A O 1
ATOM 754 N N . LYS A 1 92 ? 15.764 0.468 -6.434 1.00 97.50 92 LYS A N 1
ATOM 755 C CA . LYS A 1 92 ? 16.275 -0.712 -5.731 1.00 97.50 92 LYS A CA 1
ATOM 756 C C . LYS A 1 92 ? 15.350 -1.093 -4.574 1.00 97.50 92 LYS A C 1
ATOM 758 O O . LYS A 1 92 ? 14.980 -2.258 -4.474 1.00 97.50 92 LYS A O 1
ATOM 763 N N . GLU A 1 93 ? 14.917 -0.124 -3.765 1.00 97.25 93 GLU A N 1
ATOM 764 C CA . GLU A 1 93 ? 13.975 -0.380 -2.667 1.00 97.25 93 GLU A CA 1
ATOM 765 C C . GLU A 1 93 ? 12.597 -0.826 -3.187 1.00 97.25 93 GLU A C 1
ATOM 767 O O . GLU A 1 93 ? 11.988 -1.727 -2.618 1.00 97.25 93 GLU A O 1
ATOM 772 N N . ALA A 1 94 ? 12.116 -0.253 -4.296 1.00 96.81 94 ALA A N 1
ATOM 773 C CA . ALA A 1 94 ? 10.873 -0.677 -4.942 1.00 96.81 94 ALA A CA 1
ATOM 774 C C . ALA A 1 94 ? 10.903 -2.159 -5.328 1.00 96.81 94 ALA A C 1
ATOM 776 O O . ALA A 1 94 ? 9.989 -2.913 -4.994 1.00 96.81 94 ALA A O 1
ATOM 777 N N . CYS A 1 95 ? 11.975 -2.564 -6.018 1.00 96.69 95 CYS A N 1
ATOM 778 C CA . CYS A 1 95 ? 12.186 -3.950 -6.417 1.00 96.69 95 CYS A CA 1
ATOM 779 C C . CYS A 1 95 ? 12.301 -4.829 -5.171 1.00 96.69 95 CYS A C 1
ATOM 781 O O . CYS A 1 95 ? 11.626 -5.844 -5.090 1.00 96.69 95 CYS A O 1
ATOM 783 N N . TRP A 1 96 ? 13.076 -4.403 -4.168 1.00 97.12 96 TRP A N 1
ATOM 784 C CA . TRP A 1 96 ? 13.239 -5.155 -2.926 1.00 97.12 96 TRP A CA 1
ATOM 785 C C . TRP A 1 96 ? 11.898 -5.411 -2.235 1.00 97.12 96 TRP A C 1
ATOM 787 O O . TRP A 1 96 ? 11.636 -6.537 -1.832 1.00 97.12 96 TRP A O 1
ATOM 797 N N . LEU A 1 97 ? 11.017 -4.409 -2.130 1.00 96.69 97 LEU A N 1
ATOM 798 C CA . LEU A 1 97 ? 9.701 -4.565 -1.496 1.00 96.69 97 LEU A CA 1
ATOM 799 C C . LEU A 1 97 ? 8.828 -5.589 -2.229 1.00 96.69 97 LEU A C 1
ATOM 801 O O . LEU A 1 97 ? 8.189 -6.414 -1.574 1.00 96.69 97 LEU A O 1
ATOM 805 N N . VAL A 1 98 ? 8.816 -5.537 -3.564 1.00 95.94 98 VAL A N 1
ATOM 806 C CA . VAL A 1 98 ? 8.054 -6.458 -4.419 1.00 95.94 98 VAL A CA 1
ATOM 807 C C . VAL A 1 98 ? 8.602 -7.881 -4.331 1.00 95.94 98 VAL A C 1
ATOM 809 O O . VAL A 1 98 ? 7.839 -8.814 -4.093 1.00 95.94 98 VAL A O 1
ATOM 812 N N . GLU A 1 99 ? 9.914 -8.051 -4.469 1.00 95.75 99 GLU A N 1
ATOM 813 C CA . GLU A 1 99 ? 10.565 -9.362 -4.396 1.00 95.75 99 GLU A CA 1
ATOM 814 C C . GLU A 1 99 ? 10.441 -9.962 -2.988 1.00 95.75 99 GLU A C 1
ATOM 816 O O . GLU A 1 99 ? 10.050 -11.115 -2.827 1.00 95.75 99 GLU A O 1
ATOM 821 N N . ASN A 1 100 ? 10.633 -9.161 -1.936 1.00 96.50 100 ASN A N 1
ATOM 822 C CA . ASN A 1 100 ? 10.533 -9.635 -0.559 1.00 96.50 100 ASN A CA 1
ATOM 823 C C . ASN A 1 100 ? 9.124 -10.140 -0.209 1.00 96.50 100 ASN A C 1
ATOM 825 O O . ASN A 1 100 ? 8.988 -11.196 0.407 1.00 96.50 100 ASN A O 1
ATOM 829 N N . VAL A 1 101 ? 8.065 -9.426 -0.611 1.00 96.25 101 VAL A N 1
ATOM 830 C CA . VAL A 1 101 ? 6.684 -9.889 -0.377 1.00 96.25 101 VAL A CA 1
ATOM 831 C C . VAL A 1 101 ? 6.301 -11.065 -1.281 1.00 96.25 101 VAL A C 1
ATOM 833 O O . VAL A 1 101 ? 5.402 -11.840 -0.952 1.00 96.25 101 VAL A O 1
ATOM 836 N N . ARG A 1 102 ? 6.962 -11.224 -2.427 1.00 94.50 102 ARG A N 1
ATOM 837 C CA . ARG A 1 102 ? 6.745 -12.360 -3.322 1.00 94.50 102 ARG A CA 1
ATOM 838 C C . ARG A 1 102 ? 7.380 -13.643 -2.786 1.00 94.50 102 ARG A C 1
ATOM 840 O O . ARG A 1 102 ? 6.723 -14.686 -2.793 1.00 94.50 102 ARG A O 1
ATOM 847 N N . ASP A 1 103 ? 8.602 -13.540 -2.274 1.00 94.44 103 ASP A N 1
ATOM 848 C CA . ASP A 1 103 ? 9.399 -14.684 -1.825 1.00 94.44 103 ASP A CA 1
ATOM 849 C C . ASP A 1 103 ? 9.093 -15.084 -0.380 1.00 94.44 103 ASP A C 1
ATOM 851 O O . ASP A 1 103 ? 8.946 -16.269 -0.074 1.00 94.44 103 ASP A O 1
ATOM 855 N N . TYR A 1 104 ? 8.959 -14.097 0.509 1.00 96.50 104 TYR A N 1
ATOM 856 C CA . TYR A 1 104 ? 8.806 -14.315 1.951 1.00 96.50 104 TYR A CA 1
ATOM 857 C C . TYR A 1 104 ? 7.415 -13.966 2.475 1.00 96.50 104 TYR A C 1
ATOM 859 O O . TYR A 1 104 ? 7.048 -14.395 3.568 1.00 96.50 104 TYR A O 1
ATOM 867 N N . GLY A 1 105 ? 6.629 -13.213 1.703 1.00 96.62 105 GLY A N 1
ATOM 868 C CA . GLY A 1 105 ? 5.310 -12.768 2.126 1.00 96.62 105 GLY A CA 1
ATOM 869 C C . GLY A 1 105 ? 5.353 -11.855 3.349 1.00 96.62 105 GLY A C 1
ATOM 870 O O . GLY A 1 105 ? 6.340 -11.172 3.647 1.00 96.62 105 GLY A O 1
ATOM 871 N N . PHE A 1 106 ? 4.232 -11.833 4.053 1.00 97.94 106 PHE A N 1
ATOM 872 C CA . PHE A 1 106 ? 4.049 -11.134 5.310 1.00 97.94 106 PHE A CA 1
ATOM 873 C C . PHE A 1 106 ? 4.111 -12.058 6.520 1.00 97.94 106 PHE A C 1
ATOM 875 O O . PHE A 1 106 ? 4.071 -13.280 6.391 1.00 97.94 106 PHE A O 1
ATOM 882 N N . THR A 1 107 ? 4.173 -11.455 7.704 1.00 97.31 107 THR A N 1
ATOM 883 C CA . THR A 1 107 ? 4.099 -12.150 8.992 1.00 97.31 107 THR A CA 1
ATOM 884 C C . THR A 1 107 ? 2.679 -12.140 9.577 1.00 97.31 107 THR A C 1
ATOM 886 O O . THR A 1 107 ? 1.843 -11.294 9.245 1.00 97.31 107 THR A O 1
ATOM 889 N N . GLU A 1 108 ? 2.406 -13.044 10.523 1.00 96.50 108 GLU A N 1
ATOM 890 C CA . GLU A 1 108 ? 1.133 -13.073 11.266 1.00 96.50 108 GLU A CA 1
ATOM 891 C C . GLU A 1 108 ? 0.882 -11.786 12.070 1.00 96.50 108 GLU A C 1
ATOM 893 O O . GLU A 1 108 ? -0.259 -11.332 12.199 1.00 96.50 108 GLU A O 1
ATOM 898 N N . GLY A 1 109 ? 1.945 -11.163 12.592 1.00 96.12 109 GLY A N 1
ATOM 899 C CA . GLY A 1 109 ? 1.859 -9.895 13.319 1.00 96.12 109 GLY A CA 1
ATOM 900 C C . GLY A 1 109 ? 1.329 -8.768 12.435 1.00 96.12 109 GLY A C 1
ATOM 901 O O . GLY A 1 109 ? 0.399 -8.052 12.825 1.00 96.12 109 GLY A O 1
ATOM 902 N N . GLU A 1 110 ? 1.859 -8.662 11.215 1.00 97.75 110 GLU A N 1
ATOM 903 C CA . GLU A 1 110 ? 1.384 -7.712 10.207 1.00 97.75 110 GLU A CA 1
ATOM 904 C C . GLU A 1 110 ? -0.096 -7.949 9.875 1.00 97.75 110 GLU A C 1
ATOM 906 O O . GLU A 1 110 ? -0.884 -6.997 9.859 1.00 97.75 110 GLU A O 1
ATOM 911 N N . LEU A 1 111 ? -0.498 -9.212 9.681 1.00 98.31 111 LEU A N 1
ATOM 912 C CA . LEU A 1 111 ? -1.871 -9.560 9.313 1.00 98.31 111 LEU A CA 1
ATOM 913 C C . LEU A 1 111 ? -2.853 -9.241 10.442 1.00 98.31 111 LEU A C 1
ATOM 915 O O . LEU A 1 111 ? -3.907 -8.649 10.197 1.00 98.31 111 LEU A O 1
ATOM 919 N N . LYS A 1 112 ? -2.507 -9.579 11.690 1.00 96.88 112 LYS A N 1
ATOM 920 C CA . LYS A 1 112 ? -3.314 -9.250 12.876 1.00 96.88 112 LYS A CA 1
ATOM 921 C C . LYS A 1 112 ? -3.618 -7.750 12.923 1.00 96.88 112 LYS A C 1
ATOM 923 O O . LYS A 1 112 ? -4.776 -7.364 13.095 1.00 96.88 112 LYS A O 1
ATOM 928 N N . ARG A 1 113 ? -2.601 -6.897 12.740 1.00 96.12 113 ARG A N 1
ATOM 929 C CA . ARG A 1 113 ? -2.768 -5.433 12.757 1.00 96.12 113 ARG A CA 1
ATOM 930 C C . ARG A 1 113 ? -3.611 -4.937 11.582 1.00 96.12 113 ARG A C 1
ATOM 932 O O . ARG A 1 113 ? -4.494 -4.104 11.787 1.00 96.12 113 ARG A O 1
ATOM 939 N N . ALA A 1 114 ? -3.394 -5.475 10.382 1.00 97.75 114 ALA A N 1
ATOM 940 C CA . ALA A 1 114 ? -4.157 -5.101 9.193 1.00 97.75 114 ALA A CA 1
ATOM 941 C C . ALA A 1 114 ? -5.647 -5.464 9.308 1.00 97.75 114 ALA A C 1
ATOM 943 O O . ALA A 1 114 ? -6.497 -4.630 9.005 1.00 97.75 114 ALA A O 1
ATOM 944 N N . LYS A 1 115 ? -5.981 -6.651 9.834 1.00 98.19 115 LYS A N 1
ATOM 945 C CA . LYS A 1 115 ? -7.374 -7.062 10.092 1.00 98.19 115 LYS A CA 1
ATOM 946 C C . LYS A 1 115 ? -8.093 -6.098 11.034 1.00 98.19 115 LYS A C 1
ATOM 948 O O . LYS A 1 115 ? -9.212 -5.679 10.748 1.00 98.19 115 LYS A O 1
ATOM 953 N N . ILE A 1 116 ? -7.443 -5.719 12.137 1.00 96.19 116 ILE A N 1
ATOM 954 C CA . ILE A 1 116 ? -8.001 -4.763 13.107 1.00 96.19 116 ILE A CA 1
ATOM 955 C C . ILE A 1 116 ? -8.235 -3.401 12.443 1.00 96.19 116 ILE A C 1
ATOM 957 O O . ILE A 1 116 ? -9.290 -2.798 12.638 1.00 96.19 116 ILE A O 1
ATOM 961 N N . ALA A 1 117 ? -7.267 -2.916 11.662 1.00 95.81 117 ALA A N 1
ATOM 962 C CA . ALA A 1 117 ? -7.383 -1.642 10.959 1.00 95.81 117 ALA A CA 1
ATOM 963 C C . ALA A 1 117 ? -8.528 -1.650 9.933 1.00 95.81 117 ALA A C 1
ATOM 965 O O . ALA A 1 117 ? -9.305 -0.696 9.894 1.00 95.81 117 ALA A O 1
ATOM 966 N N . LEU A 1 118 ? -8.669 -2.732 9.160 1.00 96.88 118 LEU A N 1
ATOM 967 C CA . LEU A 1 118 ? -9.723 -2.891 8.158 1.00 96.88 118 LEU A CA 1
ATOM 968 C C . LEU A 1 118 ? -11.111 -2.909 8.808 1.00 96.88 118 LEU A C 1
ATOM 970 O O . LEU A 1 118 ? -11.966 -2.116 8.422 1.00 96.88 118 LEU A O 1
ATOM 974 N N . ILE A 1 119 ? -11.324 -3.739 9.835 1.00 96.62 119 ILE A N 1
ATOM 975 C CA . ILE A 1 119 ? -12.618 -3.816 10.536 1.00 96.62 119 ILE A CA 1
ATOM 976 C C . ILE A 1 119 ? -12.993 -2.446 11.117 1.00 96.62 119 ILE A C 1
ATOM 978 O O . ILE A 1 119 ? -14.090 -1.953 10.864 1.00 96.62 119 ILE A O 1
ATOM 982 N N . ARG A 1 120 ? -12.056 -1.776 11.804 1.00 94.81 120 ARG A N 1
ATOM 983 C CA . ARG A 1 120 ? -12.275 -0.424 12.348 1.00 94.81 120 ARG A CA 1
ATOM 984 C C . ARG A 1 120 ? -12.585 0.604 11.266 1.00 94.81 120 ARG A C 1
ATOM 986 O O . ARG A 1 120 ? -13.366 1.524 11.494 1.00 94.81 120 ARG A O 1
ATOM 993 N N . ASN A 1 121 ? -11.956 0.498 10.097 1.00 94.06 121 ASN A N 1
ATOM 994 C CA . ASN A 1 121 ? -12.235 1.396 8.984 1.00 94.06 121 ASN A CA 1
ATOM 995 C C . ASN A 1 121 ? -13.688 1.240 8.508 1.00 94.06 121 ASN A C 1
ATOM 997 O O . ASN A 1 121 ? -14.389 2.243 8.384 1.00 94.06 121 ASN A O 1
ATOM 1001 N N . VAL A 1 122 ? -14.158 0.004 8.329 1.00 94.88 122 VAL A N 1
ATOM 1002 C CA . VAL A 1 122 ? -15.539 -0.287 7.911 1.00 94.88 122 VAL A CA 1
ATOM 1003 C C . VAL A 1 122 ? -16.550 0.123 8.991 1.00 94.88 122 VAL A C 1
ATOM 1005 O O . VAL A 1 122 ? -17.564 0.738 8.671 1.00 94.88 122 VAL A O 1
ATOM 1008 N N . GLU A 1 123 ? -16.252 -0.097 10.275 1.00 94.81 123 GLU A N 1
ATOM 1009 C CA . GLU A 1 123 ? -17.059 0.411 11.401 1.00 94.81 123 GLU A CA 1
ATOM 1010 C C . GLU A 1 123 ? -17.181 1.942 11.378 1.00 94.81 123 GLU A C 1
ATOM 1012 O O . GLU A 1 123 ? -18.270 2.495 11.534 1.00 94.81 123 GLU A O 1
ATOM 1017 N N . ASN A 1 124 ? -16.077 2.646 11.117 1.00 91.31 124 ASN A N 1
ATOM 1018 C CA . ASN A 1 124 ? -16.086 4.103 10.996 1.00 91.31 124 ASN A CA 1
ATOM 1019 C C . ASN A 1 124 ? -16.914 4.584 9.797 1.00 91.31 124 ASN A C 1
ATOM 1021 O O . ASN A 1 124 ? -17.593 5.607 9.901 1.00 91.31 124 ASN A O 1
ATOM 1025 N N . GLN A 1 125 ? -16.863 3.873 8.667 1.00 90.38 125 GLN A N 1
ATOM 1026 C CA . GLN A 1 125 ? -17.702 4.167 7.503 1.00 90.38 125 GLN A CA 1
ATOM 1027 C C . GLN A 1 125 ? -19.186 3.943 7.821 1.00 90.38 125 GLN A C 1
ATOM 1029 O O . GLN A 1 125 ? -20.009 4.809 7.525 1.00 90.38 125 GLN A O 1
ATOM 1034 N N . TYR A 1 126 ? -19.518 2.847 8.510 1.00 92.50 126 TYR A N 1
ATOM 1035 C CA . TYR A 1 126 ? -20.873 2.554 8.978 1.00 92.50 126 TYR A CA 1
ATOM 1036 C C . TYR A 1 126 ? -21.418 3.649 9.905 1.00 92.50 126 TYR A C 1
ATOM 1038 O O . TYR A 1 126 ? -22.511 4.166 9.680 1.00 92.50 126 TYR A O 1
ATOM 1046 N N . ASN A 1 127 ? -20.633 4.089 10.892 1.00 89.50 127 ASN A N 1
ATOM 1047 C CA . ASN A 1 127 ? -21.027 5.167 11.808 1.00 89.50 127 ASN A CA 1
ATOM 1048 C C . ASN A 1 127 ? -21.239 6.515 11.095 1.00 89.50 127 ASN A C 1
ATOM 1050 O O . ASN A 1 127 ? -21.917 7.404 11.614 1.00 89.50 127 ASN A O 1
ATOM 1054 N N . LYS A 1 128 ? -20.667 6.678 9.897 1.00 87.12 128 LYS A N 1
ATOM 1055 C CA . LYS A 1 128 ? -20.785 7.875 9.055 1.00 87.12 128 LYS A CA 1
ATOM 1056 C C . LYS A 1 128 ? -21.731 7.688 7.866 1.00 87.12 128 LYS A C 1
ATOM 1058 O O . LYS A 1 128 ? -21.765 8.566 7.005 1.00 87.12 128 LYS A O 1
ATOM 1063 N N . LYS A 1 129 ? -22.519 6.609 7.813 1.00 84.62 129 LYS A N 1
ATOM 1064 C CA . LYS A 1 129 ? -23.371 6.276 6.656 1.00 84.62 129 LYS A CA 1
ATOM 1065 C C . LYS A 1 129 ? -24.343 7.390 6.247 1.00 84.62 129 LYS A C 1
ATOM 1067 O O . LYS A 1 129 ? -24.494 7.648 5.059 1.00 84.62 129 LYS A O 1
ATOM 1072 N N . ASP A 1 130 ? -24.891 8.132 7.212 1.00 85.50 130 ASP A N 1
ATOM 1073 C CA . ASP A 1 130 ? -25.812 9.255 6.955 1.00 85.50 130 ASP A CA 1
ATOM 1074 C C . ASP A 1 130 ? -25.108 10.513 6.407 1.00 85.50 130 ASP A C 1
ATOM 1076 O O . ASP A 1 130 ? -25.754 11.474 5.998 1.00 85.50 130 ASP A O 1
ATOM 1080 N N . LYS A 1 131 ? -23.770 10.536 6.421 1.00 83.75 131 LYS A N 1
ATOM 1081 C CA . LYS A 1 131 ? -22.921 11.629 5.912 1.00 83.75 131 LYS A CA 1
ATOM 1082 C C . LYS A 1 131 ? -22.181 11.232 4.637 1.00 83.75 131 LYS A C 1
ATOM 1084 O O . LYS A 1 131 ? -21.189 11.864 4.268 1.00 83.75 131 LYS A O 1
ATOM 1089 N N . ARG A 1 132 ? -22.618 10.154 3.992 1.00 78.62 132 ARG A N 1
ATOM 1090 C CA . ARG A 1 132 ? -21.977 9.636 2.793 1.00 78.62 132 ARG A CA 1
ATOM 1091 C C . ARG A 1 132 ? -22.134 10.621 1.630 1.00 78.62 132 ARG A C 1
ATOM 1093 O O . ARG A 1 132 ? -23.204 11.182 1.413 1.00 78.62 132 ARG A O 1
ATOM 1100 N N . ASN A 1 133 ? -21.051 10.836 0.885 1.00 84.75 133 ASN A N 1
ATOM 1101 C CA . ASN A 1 133 ? -21.054 11.721 -0.277 1.00 84.75 133 ASN A CA 1
ATOM 1102 C C . ASN A 1 133 ? -21.932 11.129 -1.402 1.00 84.75 133 ASN A C 1
ATOM 1104 O O . ASN A 1 133 ? -21.774 9.960 -1.763 1.00 84.75 133 ASN A O 1
ATOM 1108 N N . HIS A 1 134 ? -22.825 11.951 -1.965 1.00 88.94 134 HIS A N 1
ATOM 1109 C CA . HIS A 1 134 ? -23.676 11.598 -3.103 1.00 88.94 134 HIS A CA 1
ATOM 1110 C C . HIS A 1 134 ? -22.867 11.152 -4.329 1.00 88.94 134 HIS A C 1
ATOM 1112 O O . HIS A 1 134 ? -23.261 10.190 -4.983 1.00 88.94 134 HIS A O 1
ATOM 1118 N N . ASP A 1 135 ? -21.721 11.780 -4.606 1.00 89.62 135 ASP A N 1
ATOM 1119 C CA . ASP A 1 135 ? -20.861 11.431 -5.744 1.00 89.62 135 ASP A CA 1
ATOM 1120 C C . ASP A 1 135 ? -20.290 10.017 -5.598 1.00 89.62 135 ASP A C 1
ATOM 1122 O O . ASP A 1 135 ? -20.282 9.244 -6.555 1.00 89.62 135 ASP A O 1
ATOM 1126 N N . SER A 1 136 ? -19.867 9.643 -4.386 1.00 86.06 136 SER A N 1
ATOM 1127 C CA . SER A 1 136 ? -19.383 8.288 -4.096 1.00 86.06 136 SER A CA 1
ATOM 1128 C C . SER A 1 136 ? -20.490 7.250 -4.273 1.00 86.06 136 SER A C 1
ATOM 1130 O O . SER A 1 136 ? -20.249 6.176 -4.818 1.00 86.06 136 SER A O 1
ATOM 1132 N N . HIS A 1 137 ? -21.716 7.579 -3.861 1.00 88.00 137 HIS A N 1
ATOM 1133 C CA . HIS A 1 137 ? -22.861 6.690 -4.046 1.00 88.00 137 HIS A CA 1
ATOM 1134 C C . HIS A 1 137 ? -23.252 6.541 -5.523 1.00 88.00 137 HIS A C 1
ATOM 1136 O O . HIS A 1 137 ? -23.461 5.426 -5.997 1.00 88.00 137 HIS A O 1
ATOM 1142 N N . ALA A 1 138 ? -23.285 7.643 -6.275 1.00 92.94 138 ALA A N 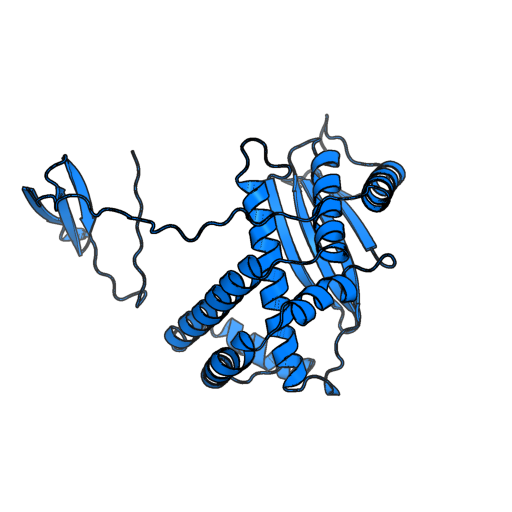1
ATOM 1143 C CA . ALA A 1 138 ? -23.537 7.614 -7.711 1.00 92.94 138 ALA A CA 1
ATOM 1144 C C . ALA A 1 138 ? -22.467 6.805 -8.463 1.00 92.94 138 ALA A C 1
ATOM 1146 O O . ALA A 1 138 ? -22.793 6.083 -9.406 1.00 92.94 138 ALA A O 1
ATOM 1147 N N . MET A 1 139 ? -21.203 6.893 -8.032 1.00 91.19 139 MET A N 1
ATOM 1148 C CA . MET A 1 139 ? -20.105 6.122 -8.611 1.00 91.19 139 MET A CA 1
ATOM 1149 C C . MET A 1 139 ? -20.286 4.616 -8.406 1.00 91.19 139 MET A C 1
ATOM 1151 O O . MET A 1 139 ? -20.219 3.886 -9.388 1.00 91.19 139 MET A O 1
ATOM 1155 N N . GLU A 1 140 ? -20.630 4.168 -7.196 1.00 90.75 140 GLU A N 1
ATOM 1156 C CA . GLU A 1 140 ? -20.928 2.754 -6.920 1.00 90.75 140 GLU A CA 1
ATOM 1157 C C . GLU A 1 140 ? -22.077 2.217 -7.782 1.00 90.75 140 GLU A C 1
ATOM 1159 O O . GLU A 1 140 ? -21.948 1.159 -8.393 1.00 90.75 140 GLU A O 1
ATOM 1164 N N . VAL A 1 141 ? -23.186 2.956 -7.896 1.00 93.62 141 VAL A N 1
ATOM 1165 C CA . VAL A 1 141 ? -24.330 2.537 -8.730 1.00 93.62 141 VAL A CA 1
ATOM 1166 C C . VAL A 1 141 ? -23.936 2.453 -10.207 1.00 93.62 141 VAL A C 1
ATOM 1168 O O . VAL A 1 141 ? -24.316 1.514 -10.911 1.00 93.62 141 VAL A O 1
ATOM 1171 N N . LYS A 1 142 ? -23.151 3.421 -10.687 1.00 94.88 142 LYS A N 1
ATOM 1172 C CA . LYS A 1 142 ? -22.630 3.438 -12.056 1.00 94.88 142 LYS A CA 1
ATOM 1173 C C . LYS A 1 142 ? -21.695 2.247 -12.305 1.00 94.88 142 LYS A C 1
ATOM 1175 O O . LYS A 1 142 ? -21.826 1.598 -13.340 1.00 94.88 142 LYS A O 1
ATOM 1180 N N . ASP A 1 143 ? -20.786 1.938 -11.386 1.00 92.56 143 ASP A N 1
ATOM 1181 C CA . ASP A 1 143 ? -19.839 0.827 -11.538 1.00 92.56 143 ASP A CA 1
ATOM 1182 C C . ASP A 1 143 ? -20.547 -0.532 -11.428 1.00 92.56 143 ASP A C 1
ATOM 1184 O O . ASP A 1 143 ? -20.280 -1.434 -12.226 1.00 92.56 143 ASP A O 1
ATOM 1188 N N . HIS A 1 144 ? -21.555 -0.657 -10.562 1.00 94.06 144 HIS A N 1
ATOM 1189 C CA . HIS A 1 144 ? -22.451 -1.813 -10.554 1.00 94.06 144 HIS A CA 1
ATOM 1190 C C . HIS A 1 144 ? -23.113 -2.024 -11.918 1.00 94.06 144 HIS A C 1
ATOM 1192 O O . HIS A 1 144 ? -23.025 -3.103 -12.498 1.00 94.06 144 HIS A O 1
ATOM 1198 N N . TYR A 1 145 ? -23.714 -0.976 -12.484 1.00 94.44 145 TYR A N 1
ATOM 1199 C CA . TYR A 1 145 ? -24.383 -1.070 -13.779 1.00 94.44 145 TYR A CA 1
ATOM 1200 C C . TYR A 1 145 ? -23.419 -1.406 -14.930 1.00 94.44 145 TYR A C 1
ATOM 1202 O O . TYR A 1 145 ? -23.754 -2.191 -15.816 1.00 94.44 145 TYR A O 1
ATOM 1210 N N . LEU A 1 146 ? -22.224 -0.808 -14.946 1.00 92.69 146 LEU A N 1
ATOM 1211 C CA . LEU A 1 146 ? -21.293 -0.931 -16.072 1.00 92.69 146 LEU A CA 1
ATOM 1212 C C . LEU A 1 146 ? -20.430 -2.192 -16.032 1.00 92.69 146 LEU A C 1
ATOM 1214 O O . LEU A 1 146 ? -20.056 -2.692 -17.095 1.00 92.69 146 LEU A O 1
ATOM 1218 N N . ILE A 1 147 ? -20.038 -2.639 -14.840 1.00 91.88 147 ILE A N 1
ATOM 1219 C CA . ILE A 1 147 ? -19.036 -3.697 -14.660 1.00 91.88 147 ILE A CA 1
ATOM 1220 C C . ILE A 1 147 ? -19.399 -4.695 -13.553 1.00 91.88 147 ILE A C 1
ATOM 1222 O O . ILE A 1 147 ? -18.547 -5.505 -13.187 1.00 9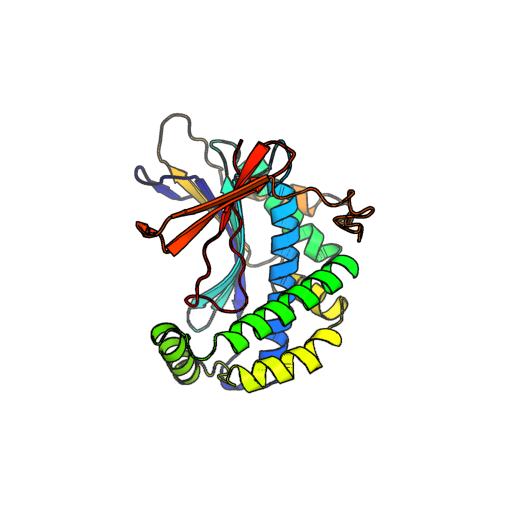1.88 147 ILE A O 1
ATOM 1226 N N . ASN A 1 148 ? -20.640 -4.676 -13.055 1.00 93.06 148 ASN A N 1
ATOM 1227 C CA . ASN A 1 148 ? -21.158 -5.573 -12.018 1.00 93.06 148 ASN A CA 1
ATOM 1228 C C . ASN A 1 148 ? -20.324 -5.564 -10.723 1.00 93.06 148 ASN A C 1
ATOM 1230 O O . ASN A 1 148 ? -20.155 -6.605 -10.094 1.00 93.06 148 ASN A O 1
ATOM 1234 N N . GLU A 1 149 ? -19.765 -4.408 -10.335 1.00 93.25 149 GLU A N 1
ATOM 1235 C CA . GLU A 1 149 ? -19.164 -4.276 -9.000 1.00 93.25 149 GLU A CA 1
ATOM 1236 C C . GLU A 1 149 ? -20.223 -4.507 -7.911 1.00 93.25 149 GLU A C 1
ATOM 1238 O O . GLU A 1 149 ? -21.336 -3.986 -8.037 1.00 93.25 149 GLU A O 1
ATOM 1243 N N . PRO A 1 150 ? -19.930 -5.275 -6.846 1.00 91.31 150 PRO A N 1
ATOM 1244 C CA . PRO A 1 150 ? -20.870 -5.468 -5.750 1.00 91.31 150 PRO A CA 1
ATOM 1245 C C . PRO A 1 150 ? -21.226 -4.144 -5.062 1.00 91.31 150 PRO A C 1
ATOM 1247 O O . PRO A 1 150 ? -20.353 -3.423 -4.594 1.00 91.31 150 PRO A O 1
ATOM 1250 N N . VAL A 1 151 ? -22.525 -3.863 -4.935 1.00 89.38 151 VAL A N 1
ATOM 1251 C CA . VAL A 1 151 ? -23.055 -2.753 -4.123 1.00 89.38 151 VAL A CA 1
ATOM 1252 C C . VAL A 1 151 ? -23.944 -3.358 -3.049 1.00 89.38 151 VAL A C 1
ATOM 1254 O O . VAL A 1 151 ? -25.166 -3.413 -3.171 1.00 89.38 151 VAL A O 1
ATOM 1257 N N . ALA A 1 152 ? -23.303 -3.909 -2.020 1.00 87.06 152 ALA A N 1
ATOM 1258 C CA . ALA A 1 152 ? -24.000 -4.630 -0.957 1.00 87.06 152 ALA A CA 1
ATOM 1259 C C . ALA A 1 152 ? -24.569 -3.696 0.126 1.00 87.06 152 ALA A C 1
ATOM 1261 O O . ALA A 1 152 ? -25.503 -4.067 0.838 1.00 87.06 152 ALA A O 1
ATOM 1262 N N . GLY A 1 153 ? -24.027 -2.479 0.228 1.00 90.25 153 GLY A N 1
ATOM 1263 C CA . GLY A 1 153 ? -24.377 -1.514 1.264 1.00 90.25 153 GLY A CA 1
ATOM 1264 C C . GLY A 1 153 ? -23.581 -1.731 2.553 1.00 90.25 153 GLY A C 1
ATOM 1265 O O . GLY A 1 153 ? -23.189 -2.847 2.899 1.00 90.25 153 GLY A O 1
ATOM 1266 N N . ILE A 1 154 ? -23.347 -0.639 3.281 1.00 92.31 154 ILE A N 1
ATOM 1267 C CA . ILE A 1 154 ? -22.406 -0.616 4.408 1.00 92.31 154 ILE A CA 1
ATOM 1268 C C . ILE A 1 154 ? -22.864 -1.472 5.600 1.00 92.31 154 ILE A C 1
ATOM 1270 O O . ILE A 1 154 ? -22.031 -2.026 6.312 1.00 92.31 154 ILE A O 1
ATOM 1274 N N . GLU A 1 155 ? -24.174 -1.636 5.806 1.00 94.31 155 GLU A N 1
ATOM 1275 C CA . GLU A 1 155 ? -24.749 -2.566 6.786 1.00 94.31 155 GLU A CA 1
ATOM 1276 C C . GLU A 1 155 ? -24.298 -4.009 6.531 1.00 94.31 155 GLU A C 1
ATOM 1278 O O . GLU A 1 155 ? -23.849 -4.701 7.447 1.00 94.31 155 GLU A O 1
ATOM 1283 N N . TYR A 1 156 ? -24.437 -4.463 5.281 1.00 95.06 156 TYR A N 1
ATOM 1284 C CA . TYR A 1 156 ? -24.060 -5.814 4.890 1.00 95.06 156 TYR A CA 1
ATOM 1285 C C . TYR A 1 156 ? -22.547 -5.976 4.947 1.00 95.06 156 TYR A C 1
ATOM 1287 O O . TYR A 1 156 ? -22.063 -6.951 5.515 1.00 95.06 156 TYR A O 1
ATOM 1295 N N . GLU A 1 157 ? -21.803 -5.015 4.395 1.00 94.38 157 GLU A N 1
ATOM 1296 C CA . GLU A 1 157 ? -20.343 -5.045 4.385 1.00 94.38 157 GLU A CA 1
ATOM 1297 C C . GLU A 1 157 ? -19.756 -5.108 5.792 1.00 94.38 157 GLU A C 1
ATOM 1299 O O . GLU A 1 157 ? -18.858 -5.910 6.025 1.00 94.38 157 GLU A O 1
ATOM 1304 N N . LEU A 1 158 ? -20.293 -4.351 6.756 1.00 96.56 158 LEU A N 1
ATOM 1305 C CA . LEU A 1 158 ? -19.843 -4.427 8.144 1.00 96.56 158 LEU A CA 1
ATOM 1306 C C . LEU A 1 158 ? -20.039 -5.834 8.723 1.00 96.56 158 LEU A C 1
ATOM 1308 O O . LEU A 1 158 ? -19.093 -6.423 9.251 1.00 96.56 158 LEU A O 1
ATOM 1312 N N . ALA A 1 159 ? -21.245 -6.395 8.594 1.00 97.12 159 ALA A N 1
ATOM 1313 C CA . ALA A 1 159 ? -21.541 -7.738 9.089 1.00 97.12 159 ALA A CA 1
ATOM 1314 C C . ALA A 1 159 ? -20.693 -8.810 8.380 1.00 97.12 159 ALA A C 1
ATOM 1316 O O . ALA A 1 159 ? -20.198 -9.752 9.008 1.00 97.12 159 ALA A O 1
ATOM 1317 N N . PHE A 1 160 ? -20.494 -8.652 7.071 1.00 96.31 160 PHE A N 1
ATOM 1318 C CA . PHE A 1 160 ? -19.658 -9.520 6.257 1.00 96.31 160 PHE A CA 1
ATOM 1319 C C . PHE A 1 160 ? -18.202 -9.465 6.716 1.00 96.31 160 PHE A C 1
ATOM 1321 O O . PHE A 1 160 ? -17.614 -10.508 6.992 1.00 96.31 160 PHE A O 1
ATOM 1328 N N . VAL A 1 161 ? -17.637 -8.268 6.869 1.00 96.44 161 VAL A N 1
ATOM 1329 C CA . VAL A 1 161 ? -16.251 -8.044 7.286 1.00 96.44 161 VAL A CA 1
ATOM 1330 C C . VAL A 1 161 ? -15.999 -8.592 8.687 1.00 96.44 161 VAL A C 1
ATOM 1332 O O . VAL A 1 161 ? -15.033 -9.330 8.883 1.00 96.44 161 VAL A O 1
ATOM 1335 N N . GLN A 1 162 ? -16.898 -8.331 9.640 1.00 97.00 162 GLN A N 1
ATOM 1336 C CA . GLN A 1 162 ? -16.794 -8.855 11.006 1.00 97.00 162 GLN A CA 1
ATOM 1337 C C . GLN A 1 162 ? -16.785 -10.390 11.056 1.00 97.00 162 GLN A C 1
ATOM 1339 O O . GLN A 1 162 ? -16.149 -10.970 11.934 1.00 97.00 162 GLN A O 1
ATOM 1344 N N . LYS A 1 163 ? -17.447 -11.065 10.108 1.00 96.50 163 LYS A N 1
ATOM 1345 C CA . LYS A 1 163 ? -17.484 -12.532 10.032 1.00 96.50 163 LYS A CA 1
ATOM 1346 C C . LYS A 1 163 ? -16.349 -13.121 9.189 1.00 96.50 163 LYS A C 1
ATOM 1348 O O . LYS A 1 163 ? -15.781 -14.149 9.552 1.00 96.50 163 LYS A O 1
ATOM 1353 N N . ALA A 1 164 ? -16.040 -12.519 8.045 1.00 96.00 164 ALA A N 1
ATOM 1354 C CA . ALA A 1 164 ? -15.141 -13.082 7.044 1.00 96.00 164 ALA A CA 1
ATOM 1355 C C . ALA A 1 164 ? -13.666 -12.774 7.336 1.00 96.00 164 ALA A C 1
ATOM 1357 O O . ALA A 1 164 ? -12.831 -13.673 7.248 1.00 96.00 164 ALA A O 1
ATOM 1358 N N . ILE A 1 165 ? -13.342 -11.535 7.721 1.00 96.94 165 ILE A N 1
ATOM 1359 C CA . ILE A 1 165 ? -11.955 -11.063 7.870 1.00 96.94 165 ILE A CA 1
ATOM 1360 C C . ILE A 1 165 ? -11.181 -11.752 8.995 1.00 96.94 165 ILE A C 1
ATOM 1362 O O . ILE A 1 165 ? -10.006 -12.065 8.777 1.00 96.94 165 ILE A O 1
ATOM 1366 N N . PRO A 1 166 ? -11.779 -12.089 10.156 1.00 97.31 166 PRO A N 1
ATOM 1367 C CA . PRO A 1 166 ? -11.077 -12.880 11.165 1.00 97.31 166 PRO A CA 1
ATOM 1368 C C . PRO A 1 166 ? -10.530 -14.207 10.619 1.00 97.31 166 PRO A C 1
ATOM 1370 O O . PRO A 1 166 ? -9.430 -14.606 11.000 1.00 97.31 166 PRO A O 1
ATOM 1373 N N . ASN A 1 167 ? -11.244 -14.819 9.668 1.00 96.56 167 ASN A N 1
ATOM 1374 C CA . ASN A 1 167 ? -10.935 -16.126 9.086 1.00 96.56 167 ASN A CA 1
ATOM 1375 C C . ASN A 1 167 ? -9.997 -16.074 7.867 1.00 96.56 167 ASN A C 1
ATOM 1377 O O . ASN A 1 167 ? -9.677 -17.122 7.318 1.00 96.56 167 ASN A O 1
ATOM 1381 N N . VAL A 1 168 ? -9.566 -14.890 7.418 1.00 98.12 168 VAL A N 1
ATOM 1382 C CA . VAL A 1 168 ? -8.570 -14.774 6.337 1.00 98.12 168 VAL A CA 1
ATOM 1383 C C . VAL A 1 168 ? -7.215 -15.265 6.846 1.00 98.12 168 VAL A C 1
ATOM 1385 O O . VAL A 1 168 ? -6.719 -14.768 7.854 1.00 98.12 168 VAL A O 1
ATOM 1388 N N . SER A 1 169 ? -6.605 -16.228 6.173 1.00 98.19 169 SER A N 1
ATOM 1389 C CA . SER A 1 169 ? -5.284 -16.751 6.530 1.00 98.19 169 SER A CA 1
ATOM 1390 C C . SER A 1 169 ? -4.149 -15.902 5.951 1.00 98.19 169 SER A C 1
ATOM 1392 O O . SER A 1 169 ? -4.331 -15.144 4.995 1.00 98.19 169 SER A O 1
ATOM 1394 N N . LEU A 1 170 ? -2.952 -16.049 6.519 1.00 98.19 170 LEU A N 1
ATOM 1395 C CA . LEU A 1 170 ? -1.744 -15.426 5.985 1.00 98.19 170 LEU A CA 1
ATOM 1396 C C . LEU A 1 170 ? -1.382 -15.953 4.594 1.00 98.19 170 LEU A C 1
ATOM 1398 O O . LEU A 1 170 ? -0.929 -15.188 3.747 1.00 98.19 170 LEU A O 1
ATOM 1402 N N . GLU A 1 171 ? -1.634 -17.234 4.335 1.00 98.12 171 GLU A N 1
ATOM 1403 C CA . GLU A 1 171 ? -1.391 -17.849 3.031 1.00 98.12 171 GLU A CA 1
ATOM 1404 C C . GLU A 1 171 ? -2.239 -17.206 1.927 1.00 98.12 171 GLU A C 1
ATOM 1406 O O . GLU A 1 171 ? -1.716 -16.887 0.862 1.00 98.12 171 GLU A O 1
ATOM 1411 N N . GLU A 1 172 ? -3.515 -16.923 2.199 1.00 97.69 172 GLU A N 1
ATOM 1412 C CA . GLU A 1 172 ? -4.398 -16.244 1.243 1.00 97.69 172 GLU A CA 1
ATOM 1413 C C . GLU A 1 172 ? -3.922 -14.829 0.906 1.00 97.69 172 GLU A C 1
ATOM 1415 O O . GLU A 1 172 ? -3.956 -14.429 -0.256 1.00 97.69 172 GLU A O 1
ATOM 1420 N N . VAL A 1 173 ? -3.447 -14.077 1.903 1.00 97.75 173 VAL A N 1
ATOM 1421 C CA . VAL A 1 173 ? -2.897 -12.732 1.676 1.00 97.75 173 VAL A CA 1
ATOM 1422 C C . VAL A 1 173 ? -1.568 -12.813 0.926 1.00 97.75 173 VAL A C 1
ATOM 1424 O O . VAL A 1 173 ? -1.348 -12.055 -0.011 1.00 97.75 173 VAL A O 1
ATOM 1427 N N . ASN A 1 174 ? -0.694 -13.760 1.267 1.00 97.56 174 ASN A N 1
ATOM 1428 C CA . ASN A 1 174 ? 0.580 -13.950 0.570 1.00 97.56 174 ASN A CA 1
ATOM 1429 C C . ASN A 1 174 ? 0.397 -14.477 -0.865 1.00 97.56 174 ASN A C 1
ATOM 1431 O O . ASN A 1 174 ? 1.249 -14.246 -1.718 1.00 97.56 174 ASN A O 1
ATOM 1435 N N . ALA A 1 175 ? -0.719 -15.136 -1.181 1.00 96.19 175 ALA A N 1
ATOM 1436 C CA . ALA A 1 175 ? -1.041 -15.524 -2.553 1.00 96.19 175 ALA A CA 1
ATOM 1437 C C . ALA A 1 175 ? -1.322 -14.310 -3.466 1.00 96.19 175 ALA A C 1
ATOM 1439 O O . ALA A 1 175 ? -1.151 -14.408 -4.683 1.00 96.19 175 ALA A O 1
ATOM 1440 N N . VAL A 1 176 ? -1.695 -13.155 -2.897 1.00 95.44 176 VAL A N 1
ATOM 1441 C CA . VAL A 1 176 ? -1.937 -11.906 -3.641 1.00 95.44 176 VAL A CA 1
ATOM 1442 C C . VAL A 1 176 ? -0.665 -11.424 -4.345 1.00 95.44 176 VAL A C 1
ATOM 1444 O O . VAL A 1 176 ? -0.728 -11.113 -5.535 1.00 95.44 176 VAL A O 1
ATOM 1447 N N . SER A 1 177 ? 0.501 -11.421 -3.680 1.00 92.62 177 SER A N 1
ATOM 1448 C CA . SER A 1 177 ? 1.758 -10.987 -4.322 1.00 92.62 177 SER A CA 1
ATOM 1449 C C . SER A 1 177 ? 2.095 -11.854 -5.529 1.00 92.62 177 SER A C 1
ATOM 1451 O O . SER A 1 177 ? 2.424 -11.329 -6.586 1.00 92.62 177 SER A O 1
ATOM 1453 N N . LYS A 1 178 ? 1.936 -13.176 -5.411 1.00 88.69 178 LYS A N 1
ATOM 1454 C CA . LYS A 1 178 ? 2.203 -14.120 -6.507 1.00 88.69 178 LYS A CA 1
ATOM 1455 C C . LYS A 1 178 ? 1.261 -13.938 -7.695 1.00 88.69 178 LYS A C 1
ATOM 1457 O O . LYS A 1 178 ? 1.673 -14.133 -8.833 1.00 88.69 178 LYS A O 1
ATOM 1462 N N . ARG A 1 179 ? 0.003 -13.567 -7.439 1.00 89.94 179 ARG A N 1
ATOM 1463 C CA . ARG A 1 179 ? -0.994 -13.321 -8.490 1.00 89.94 179 ARG A CA 1
ATOM 1464 C C . ARG A 1 179 ? -0.708 -12.040 -9.274 1.00 89.94 179 ARG A C 1
ATOM 1466 O O . ARG A 1 179 ? -0.985 -12.006 -10.469 1.00 89.94 179 ARG A O 1
ATOM 1473 N N . PHE A 1 180 ? -0.209 -10.995 -8.615 1.00 89.88 180 PHE A N 1
ATOM 1474 C CA . PHE A 1 180 ? -0.136 -9.659 -9.213 1.00 89.88 180 PHE A CA 1
ATOM 1475 C C . PHE A 1 180 ? 1.276 -9.169 -9.537 1.00 89.88 180 PHE A C 1
ATOM 1477 O O . PHE A 1 180 ? 1.418 -8.346 -10.434 1.00 89.88 180 PHE A O 1
ATOM 1484 N N . PHE A 1 181 ? 2.314 -9.664 -8.862 1.00 90.44 181 PHE A N 1
ATOM 1485 C CA . PHE A 1 181 ? 3.715 -9.299 -9.101 1.00 90.44 181 PHE A CA 1
ATOM 1486 C C . PHE A 1 181 ? 4.444 -10.411 -9.863 1.00 90.44 181 PHE A C 1
ATOM 1488 O O . PHE A 1 181 ? 5.270 -11.157 -9.329 1.00 90.44 181 PHE A O 1
ATOM 1495 N N . THR A 1 182 ? 4.094 -10.532 -11.140 1.00 89.12 182 THR A N 1
ATOM 1496 C CA . THR A 1 182 ? 4.633 -11.533 -12.068 1.00 89.12 182 THR A CA 1
ATOM 1497 C C . THR A 1 182 ? 5.998 -11.125 -12.635 1.00 89.12 182 THR A C 1
ATOM 1499 O O . THR A 1 182 ? 6.368 -9.951 -12.634 1.00 89.12 182 THR A O 1
ATOM 1502 N N . ASP A 1 183 ? 6.783 -12.090 -13.122 1.00 83.12 183 ASP A N 1
ATOM 1503 C CA . ASP A 1 183 ? 8.082 -11.800 -13.751 1.00 83.12 183 ASP A CA 1
ATOM 1504 C C . ASP A 1 183 ? 7.951 -11.202 -15.152 1.00 83.12 183 ASP A C 1
ATOM 1506 O O . ASP A 1 183 ? 8.766 -10.374 -15.568 1.00 83.12 183 ASP A O 1
ATOM 1510 N N . ASP A 1 184 ? 6.917 -11.619 -15.865 1.00 79.44 184 ASP A N 1
ATOM 1511 C CA . ASP A 1 184 ? 6.472 -11.095 -17.137 1.00 79.44 184 ASP A CA 1
ATOM 1512 C C . ASP A 1 184 ? 5.452 -9.966 -16.914 1.00 79.44 184 ASP A C 1
ATOM 1514 O O . ASP A 1 184 ? 4.735 -9.936 -15.921 1.00 79.44 184 ASP A O 1
ATOM 1518 N N . ASN A 1 185 ? 5.381 -9.003 -17.839 1.00 85.62 185 ASN A N 1
ATOM 1519 C CA . ASN A 1 185 ? 4.402 -7.901 -17.816 1.00 85.62 185 ASN A CA 1
ATOM 1520 C C . ASN A 1 185 ? 4.638 -6.770 -16.788 1.00 85.62 185 ASN A C 1
ATOM 1522 O O . ASN A 1 185 ? 3.721 -5.996 -16.489 1.00 85.62 185 ASN A O 1
ATOM 1526 N N . MET A 1 186 ? 5.876 -6.618 -16.312 1.00 91.81 186 MET A N 1
ATOM 1527 C CA . MET A 1 186 ? 6.311 -5.435 -15.568 1.00 91.81 186 MET A CA 1
ATOM 1528 C C . MET A 1 186 ? 6.632 -4.268 -16.517 1.00 91.81 186 MET A C 1
ATOM 1530 O O . MET A 1 186 ? 7.450 -4.392 -17.430 1.00 91.81 186 MET A O 1
ATOM 1534 N N . LEU A 1 187 ? 6.032 -3.104 -16.271 1.00 93.75 187 LEU A N 1
ATOM 1535 C CA . LEU A 1 187 ? 6.407 -1.831 -16.883 1.00 93.75 187 LEU A CA 1
ATOM 1536 C C . LEU A 1 187 ? 6.942 -0.893 -15.803 1.00 93.75 187 LEU A C 1
ATOM 1538 O O . LEU A 1 187 ? 6.292 -0.675 -14.785 1.00 93.75 187 LEU A O 1
ATOM 1542 N N . ILE A 1 188 ? 8.105 -0.298 -16.058 1.00 95.56 188 ILE A N 1
ATOM 1543 C CA . ILE A 1 188 ? 8.685 0.736 -15.202 1.00 95.56 188 ILE A CA 1
ATOM 1544 C C . ILE A 1 188 ? 8.786 2.022 -16.010 1.00 95.56 188 ILE A C 1
ATOM 1546 O O . ILE A 1 188 ? 9.445 2.070 -17.051 1.00 95.56 188 ILE A O 1
ATOM 1550 N N . THR A 1 189 ? 8.140 3.072 -15.517 1.00 95.31 189 THR A N 1
ATOM 1551 C CA . THR A 1 189 ? 8.279 4.428 -16.052 1.00 95.31 189 THR A CA 1
ATOM 1552 C C . THR A 1 189 ? 8.997 5.289 -15.032 1.00 95.31 189 THR A C 1
ATOM 1554 O O . THR A 1 189 ? 8.668 5.242 -13.853 1.00 95.31 189 THR A O 1
ATOM 1557 N N . VAL A 1 190 ? 9.966 6.080 -15.489 1.00 95.56 190 VAL A N 1
ATOM 1558 C CA . VAL A 1 190 ? 10.602 7.122 -14.680 1.00 95.56 190 VAL A CA 1
ATOM 1559 C C . VAL A 1 190 ? 10.333 8.467 -15.333 1.00 95.56 190 VAL A C 1
ATOM 1561 O O . VAL A 1 190 ? 10.523 8.616 -16.550 1.00 95.56 190 VAL A O 1
ATOM 1564 N N . SER A 1 191 ? 9.861 9.408 -14.524 1.00 94.38 191 SER A N 1
ATOM 1565 C CA . SER A 1 191 ? 9.514 10.759 -14.940 1.00 94.38 191 SER A CA 1
ATOM 1566 C C . SER A 1 191 ? 10.012 11.812 -13.961 1.00 94.38 191 SER A C 1
ATOM 1568 O O . SER A 1 191 ? 10.255 11.507 -12.795 1.00 94.38 191 SER A O 1
ATOM 1570 N N . GLY A 1 192 ? 10.146 13.052 -14.426 1.00 93.81 192 GLY A N 1
ATOM 1571 C CA . GLY A 1 192 ? 10.493 14.188 -13.576 1.00 93.81 192 GLY A CA 1
ATOM 1572 C C . GLY A 1 192 ? 10.770 15.481 -14.352 1.00 93.81 192 GLY A C 1
ATOM 1573 O O . GLY A 1 192 ? 10.615 15.496 -15.576 1.00 93.81 192 GLY A O 1
ATOM 1574 N N . PRO A 1 193 ? 11.178 16.562 -13.662 1.00 93.12 193 PRO A N 1
ATOM 1575 C CA . PRO A 1 193 ? 11.510 17.842 -14.279 1.00 93.12 193 PRO A CA 1
ATOM 1576 C C . PRO A 1 193 ? 12.599 17.739 -15.352 1.00 93.12 193 PRO A C 1
ATOM 1578 O O . PRO A 1 193 ? 13.668 17.169 -15.114 1.00 93.12 193 PRO A O 1
ATOM 1581 N N . GLU A 1 194 ? 12.373 18.366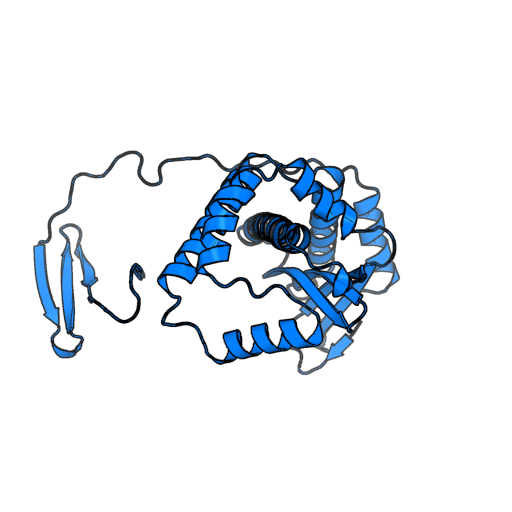 -16.504 1.00 91.44 194 GLU A N 1
ATOM 1582 C CA . GLU A 1 194 ? 13.430 18.662 -17.475 1.00 91.44 194 GLU A CA 1
ATOM 1583 C C . GLU A 1 194 ? 14.205 19.909 -17.014 1.00 91.44 194 GLU A C 1
ATOM 1585 O O . GLU A 1 194 ? 13.788 21.043 -17.250 1.00 91.44 194 GLU A O 1
ATOM 1590 N N . LYS A 1 195 ? 15.326 19.703 -16.314 1.00 89.31 195 LYS A N 1
ATOM 1591 C CA . LYS A 1 195 ? 16.193 20.781 -15.816 1.00 89.31 195 LYS A CA 1
ATOM 1592 C C . LYS A 1 195 ? 17.667 20.377 -15.811 1.00 89.31 195 LYS A C 1
ATOM 1594 O O . LYS A 1 195 ? 17.999 19.193 -15.823 1.00 89.31 195 LYS A O 1
ATOM 1599 N N . GLU A 1 196 ? 18.548 21.372 -15.777 1.00 88.19 196 GLU A N 1
ATOM 1600 C CA . GLU A 1 196 ? 19.995 21.161 -15.702 1.00 88.19 196 GLU A CA 1
ATOM 1601 C C . GLU A 1 196 ? 20.377 20.409 -14.415 1.00 88.19 196 GLU A C 1
ATOM 1603 O O . GLU A 1 196 ? 19.853 20.695 -13.341 1.00 88.19 196 GLU A O 1
ATOM 1608 N N . GLY A 1 197 ? 21.269 19.420 -14.532 1.00 86.31 197 GLY A N 1
ATOM 1609 C CA . GLY A 1 197 ? 21.726 18.595 -13.406 1.00 86.31 197 GLY A CA 1
ATOM 1610 C C . GLY A 1 197 ? 20.817 17.416 -13.030 1.00 86.31 197 GLY A C 1
ATOM 1611 O O . GLY A 1 197 ? 21.249 16.560 -12.253 1.00 86.31 197 GLY A O 1
ATOM 1612 N N . ALA A 1 198 ? 19.613 17.313 -13.606 1.00 87.81 198 ALA A N 1
ATOM 1613 C CA . ALA A 1 198 ? 18.744 16.157 -13.410 1.00 87.81 198 ALA A CA 1
ATOM 1614 C C . ALA A 1 198 ? 19.240 14.944 -14.215 1.00 87.81 198 ALA A C 1
ATOM 1616 O O . ALA A 1 198 ? 19.433 15.008 -15.430 1.00 87.81 198 ALA A O 1
ATOM 1617 N N . ILE A 1 199 ? 19.420 13.816 -13.530 1.00 90.50 199 ILE A N 1
ATOM 1618 C CA . ILE A 1 199 ? 19.881 12.549 -14.096 1.00 90.50 199 ILE A CA 1
ATOM 1619 C C . ILE A 1 199 ? 18.720 11.559 -14.081 1.00 90.50 199 ILE A C 1
ATOM 1621 O O . ILE A 1 199 ? 18.223 11.168 -13.022 1.00 90.50 199 ILE A O 1
ATOM 1625 N N . TYR A 1 200 ? 18.337 11.103 -15.270 1.00 89.75 200 TYR A N 1
ATOM 1626 C CA . TYR A 1 200 ? 17.316 10.079 -15.467 1.00 89.75 200 TYR A CA 1
ATOM 1627 C C . TYR A 1 200 ? 17.932 8.784 -15.994 1.0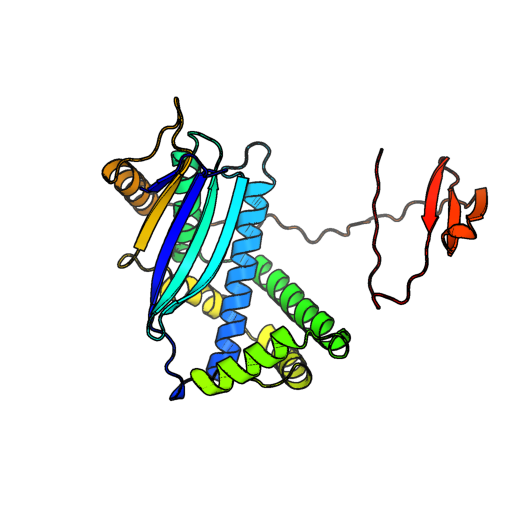0 89.75 200 TYR A C 1
ATOM 1629 O O . TYR A 1 200 ? 18.969 8.820 -16.660 1.00 89.75 200 TYR A O 1
ATOM 1637 N N . PRO A 1 201 ? 17.315 7.631 -15.695 1.00 94.62 201 PRO A N 1
ATOM 1638 C CA . PRO A 1 201 ? 17.873 6.347 -16.069 1.00 94.62 201 PRO A CA 1
ATOM 1639 C C . PRO A 1 201 ? 17.785 6.070 -17.566 1.00 94.62 201 PRO A C 1
ATOM 1641 O O . PRO A 1 201 ? 16.783 6.369 -18.223 1.00 94.62 201 PRO A O 1
ATOM 1644 N N . THR A 1 202 ? 18.780 5.349 -18.071 1.00 95.25 202 THR A N 1
ATOM 1645 C CA . THR A 1 202 ? 18.637 4.596 -19.320 1.00 95.25 202 THR A CA 1
ATOM 1646 C C . THR A 1 202 ? 17.860 3.296 -19.090 1.00 95.25 202 THR A C 1
ATOM 1648 O O . THR A 1 202 ? 17.777 2.782 -17.972 1.00 95.25 202 THR A O 1
ATOM 1651 N N . LYS A 1 203 ? 17.306 2.716 -20.163 1.00 94.75 203 LYS A N 1
ATOM 1652 C CA . LYS A 1 203 ? 16.621 1.413 -20.101 1.00 94.75 203 LYS A CA 1
ATOM 1653 C C . LYS A 1 203 ? 17.522 0.324 -19.504 1.00 94.75 203 LYS A C 1
ATOM 1655 O O . LYS A 1 203 ? 17.059 -0.452 -18.671 1.00 94.75 203 LYS A O 1
ATOM 1660 N N . ASP A 1 204 ? 18.787 0.289 -19.907 1.00 96.88 204 ASP A N 1
ATOM 1661 C CA . ASP A 1 204 ? 19.728 -0.750 -19.487 1.00 96.88 204 ASP A CA 1
ATOM 1662 C C . ASP A 1 204 ? 20.085 -0.630 -18.004 1.00 96.88 204 ASP A C 1
ATOM 1664 O O . ASP A 1 204 ? 20.194 -1.646 -17.322 1.00 96.88 204 ASP A O 1
ATOM 1668 N N . GLU A 1 205 ? 20.187 0.587 -17.461 1.00 97.31 205 GLU A N 1
ATOM 1669 C CA . GLU A 1 205 ? 20.412 0.757 -16.024 1.00 97.31 205 GLU A CA 1
ATOM 1670 C C . GLU A 1 205 ? 19.196 0.338 -15.183 1.00 97.31 205 GLU A C 1
ATOM 1672 O O . GLU A 1 205 ? 19.379 -0.262 -14.123 1.00 97.31 205 GLU A O 1
ATOM 1677 N N . VAL A 1 206 ? 17.963 0.603 -15.647 1.00 96.88 206 VAL A N 1
ATOM 1678 C CA . VAL A 1 206 ? 16.744 0.100 -14.979 1.00 96.88 206 VAL A CA 1
ATOM 1679 C C . VAL A 1 206 ? 16.744 -1.425 -14.971 1.00 96.88 206 VAL A C 1
ATOM 1681 O O . VAL A 1 206 ? 16.567 -2.034 -13.919 1.00 96.88 206 VAL A O 1
ATOM 1684 N N . LEU A 1 207 ? 16.971 -2.046 -16.134 1.00 95.50 207 LEU A N 1
ATOM 1685 C CA . LEU A 1 207 ? 16.995 -3.504 -16.267 1.00 95.50 207 LEU A CA 1
ATOM 1686 C C . LEU A 1 207 ? 18.091 -4.135 -15.412 1.00 95.50 207 LEU A C 1
ATOM 1688 O O . LEU A 1 207 ? 17.862 -5.173 -14.796 1.00 95.50 207 LEU A O 1
ATOM 1692 N N . LYS A 1 208 ? 19.263 -3.499 -15.344 1.00 97.50 208 LYS A N 1
ATOM 1693 C CA . LYS A 1 208 ? 20.360 -3.945 -14.491 1.00 97.50 208 LYS A CA 1
ATOM 1694 C C . LYS A 1 208 ? 19.935 -3.998 -13.023 1.00 97.50 208 LYS A C 1
ATOM 1696 O O . LYS A 1 208 ? 20.080 -5.052 -12.421 1.00 97.50 208 LYS A O 1
ATOM 1701 N N . ILE A 1 209 ? 19.357 -2.924 -12.478 1.00 97.31 209 ILE A N 1
ATOM 1702 C CA . ILE A 1 209 ? 18.921 -2.888 -11.069 1.00 97.31 209 ILE A CA 1
ATOM 1703 C C . ILE A 1 209 ? 17.841 -3.936 -10.794 1.00 97.31 209 ILE A C 1
ATOM 1705 O O . ILE A 1 209 ? 17.925 -4.650 -9.799 1.00 97.31 209 ILE A O 1
ATOM 1709 N N . VAL A 1 210 ? 16.851 -4.063 -11.683 1.00 95.81 210 VAL A N 1
ATOM 1710 C CA . VAL A 1 210 ? 15.799 -5.085 -11.557 1.00 95.81 210 VAL A CA 1
ATOM 1711 C C . VAL A 1 210 ? 16.411 -6.485 -11.481 1.00 95.81 210 VAL A C 1
ATOM 1713 O O . VAL A 1 210 ? 16.083 -7.253 -10.582 1.00 95.81 210 VAL A O 1
ATOM 1716 N N . ASN A 1 211 ? 17.311 -6.815 -12.409 1.00 95.50 211 ASN A N 1
ATOM 1717 C CA . ASN A 1 211 ? 17.927 -8.138 -12.472 1.00 95.50 211 ASN A CA 1
ATOM 1718 C C . ASN A 1 211 ? 18.875 -8.395 -11.295 1.00 95.50 211 ASN A C 1
ATOM 1720 O O . ASN A 1 211 ? 18.931 -9.517 -10.803 1.00 95.50 211 ASN A O 1
ATOM 1724 N N . GLU A 1 212 ? 19.600 -7.373 -10.833 1.00 96.88 212 GLU A N 1
ATOM 1725 C CA . GLU A 1 212 ? 20.457 -7.465 -9.649 1.00 96.88 212 GLU A CA 1
ATOM 1726 C C . GLU A 1 212 ? 19.642 -7.808 -8.403 1.00 96.88 212 GLU A C 1
ATOM 1728 O O . GLU A 1 212 ? 20.002 -8.743 -7.697 1.00 96.88 212 GLU A O 1
ATOM 1733 N N . VAL A 1 213 ? 18.522 -7.115 -8.164 1.00 96.06 213 VAL A N 1
ATOM 1734 C CA . VAL A 1 213 ? 17.665 -7.391 -6.999 1.00 96.06 213 VAL A CA 1
ATOM 1735 C C . VAL A 1 213 ? 17.013 -8.769 -7.101 1.00 96.06 213 VAL A C 1
ATOM 1737 O O . VAL A 1 213 ? 16.986 -9.487 -6.110 1.00 96.06 213 VAL A O 1
ATOM 1740 N N . LYS A 1 214 ? 16.556 -9.180 -8.291 1.00 92.38 214 LYS A N 1
ATOM 1741 C CA . LYS A 1 214 ? 15.994 -10.526 -8.515 1.00 92.38 214 LYS A CA 1
ATOM 1742 C C . LYS A 1 214 ? 17.002 -11.657 -8.301 1.00 92.38 214 LYS A C 1
ATOM 1744 O O . LYS A 1 214 ? 16.615 -12.765 -7.949 1.00 92.38 214 LYS A O 1
ATOM 1749 N N . ALA A 1 215 ? 18.280 -11.409 -8.578 1.00 94.38 215 ALA A N 1
ATOM 1750 C CA . ALA A 1 215 ? 19.347 -12.385 -8.377 1.00 94.38 215 ALA A CA 1
ATOM 1751 C C . ALA A 1 215 ? 19.907 -12.366 -6.943 1.00 94.38 215 ALA A C 1
ATOM 1753 O O . ALA A 1 215 ? 20.619 -13.292 -6.547 1.00 94.38 215 ALA A O 1
ATOM 1754 N N . GLU A 1 216 ? 19.626 -11.310 -6.178 1.00 94.38 216 GLU A N 1
ATOM 1755 C CA . GLU A 1 216 ? 20.050 -11.169 -4.793 1.00 94.38 216 GLU A CA 1
ATOM 1756 C C . GLU A 1 216 ? 19.251 -12.132 -3.907 1.00 94.38 216 GLU A C 1
ATOM 1758 O O . GLU A 1 216 ? 18.028 -12.222 -3.984 1.00 94.38 216 GLU A O 1
ATOM 1763 N N . LYS A 1 217 ? 19.940 -12.850 -3.017 1.00 93.44 217 LYS A N 1
ATOM 1764 C CA . LYS A 1 217 ? 19.264 -13.593 -1.956 1.00 93.44 217 LYS A CA 1
ATOM 1765 C C . LYS A 1 217 ? 18.831 -12.596 -0.883 1.00 93.44 217 LYS A C 1
ATOM 1767 O O . LYS A 1 217 ? 19.648 -12.203 -0.052 1.00 93.44 217 LYS A O 1
ATOM 1772 N N . LEU A 1 218 ? 17.571 -12.179 -0.929 1.00 95.00 218 LEU A N 1
ATOM 1773 C CA . LEU A 1 218 ? 17.020 -11.239 0.041 1.00 95.00 218 LEU A CA 1
ATOM 1774 C C . LEU A 1 218 ? 16.836 -11.913 1.405 1.00 95.00 218 LEU A C 1
ATOM 1776 O O . LEU A 1 218 ? 16.544 -13.100 1.494 1.00 95.00 218 LEU A O 1
ATOM 1780 N N . GLU A 1 219 ? 16.973 -11.145 2.480 1.00 95.00 219 GLU A N 1
ATOM 1781 C CA . GLU A 1 219 ? 16.581 -11.615 3.809 1.00 95.00 219 GLU A CA 1
ATOM 1782 C C . GLU A 1 219 ? 15.080 -11.359 4.034 1.00 95.00 219 GLU A C 1
ATOM 1784 O O . GLU A 1 219 ? 14.568 -10.320 3.591 1.00 95.00 219 GLU A O 1
ATOM 1789 N N . PRO A 1 220 ? 14.357 -12.262 4.724 1.00 95.12 220 PRO A N 1
ATOM 1790 C CA . PRO A 1 220 ? 12.957 -12.044 5.065 1.00 95.12 220 PRO A CA 1
ATOM 1791 C C . PRO A 1 220 ? 12.770 -10.733 5.831 1.00 95.12 220 PRO A C 1
ATOM 1793 O O . PRO A 1 220 ? 13.593 -10.358 6.668 1.00 95.12 220 PRO A O 1
ATOM 1796 N N . TYR A 1 221 ? 11.656 -10.044 5.586 1.00 95.50 221 TYR A N 1
ATOM 1797 C CA . TYR A 1 221 ? 11.280 -8.920 6.435 1.00 95.50 221 TYR A CA 1
ATOM 1798 C C . TYR A 1 221 ? 11.075 -9.381 7.885 1.00 95.50 221 TYR A C 1
ATOM 1800 O O . TYR A 1 221 ? 10.392 -10.372 8.145 1.00 95.50 221 TYR A O 1
ATOM 1808 N N . VAL A 1 222 ? 11.639 -8.624 8.827 1.00 93.62 222 VAL A N 1
ATOM 1809 C CA . VAL A 1 222 ? 11.489 -8.862 10.264 1.00 93.62 222 VAL A CA 1
ATOM 1810 C C . VAL A 1 222 ? 10.515 -7.838 10.833 1.00 93.62 222 VAL A C 1
ATOM 1812 O O . VAL A 1 222 ? 10.817 -6.646 10.873 1.00 93.62 222 VAL A O 1
ATOM 1815 N N . ASP A 1 223 ? 9.358 -8.310 11.298 1.00 91.88 223 ASP A N 1
ATOM 1816 C CA . ASP A 1 223 ? 8.405 -7.478 12.032 1.00 91.88 223 ASP A CA 1
ATOM 1817 C C . ASP A 1 223 ? 8.969 -7.167 13.424 1.00 91.88 223 ASP A C 1
ATOM 1819 O O . ASP A 1 223 ? 9.030 -8.034 14.295 1.00 91.88 223 ASP A O 1
ATOM 1823 N N . THR A 1 224 ? 9.406 -5.925 13.622 1.00 88.06 224 THR A N 1
ATOM 1824 C CA . THR A 1 224 ? 9.942 -5.439 14.905 1.00 88.06 224 THR A CA 1
ATOM 1825 C C . THR A 1 224 ? 8.863 -4.830 15.800 1.00 88.06 224 THR A C 1
ATOM 1827 O O . THR A 1 224 ? 9.168 -4.278 16.859 1.00 88.06 224 THR A O 1
ATOM 1830 N N . PHE A 1 225 ? 7.590 -4.906 15.394 1.00 85.38 225 PHE A N 1
ATOM 1831 C CA . PHE A 1 225 ? 6.491 -4.390 16.192 1.00 85.38 225 PHE A CA 1
ATOM 1832 C C . PHE A 1 225 ? 6.348 -5.167 17.502 1.00 85.38 225 PHE A C 1
ATOM 1834 O O . PHE A 1 225 ? 6.074 -6.366 17.523 1.00 85.38 225 PHE A O 1
ATOM 1841 N N . GLU A 1 226 ? 6.425 -4.438 18.609 1.00 80.44 226 GLU A N 1
ATOM 1842 C CA . GLU A 1 226 ? 6.128 -4.952 19.938 1.00 80.44 226 GLU A CA 1
ATOM 1843 C C . GLU A 1 226 ? 4.842 -4.299 20.452 1.00 80.44 226 GLU A C 1
ATOM 1845 O O . GLU A 1 226 ? 4.716 -3.072 20.474 1.00 80.44 226 GLU A O 1
ATOM 1850 N N . GLU A 1 227 ? 3.880 -5.115 20.893 1.00 76.50 227 GLU A N 1
ATOM 1851 C CA . GLU A 1 227 ? 2.629 -4.647 21.498 1.00 76.50 227 GLU A CA 1
ATOM 1852 C C . GLU A 1 227 ? 2.916 -4.089 22.904 1.00 76.50 227 GLU A C 1
ATOM 1854 O O . GLU A 1 227 ? 2.724 -4.749 23.923 1.00 76.50 227 GLU A O 1
ATOM 1859 N N . LYS A 1 228 ? 3.451 -2.864 22.957 1.00 76.19 228 LYS A N 1
ATOM 1860 C CA . LYS A 1 228 ? 3.710 -2.130 24.198 1.00 76.19 228 LYS A CA 1
ATOM 1861 C C . LYS A 1 228 ? 2.528 -1.238 24.540 1.00 76.19 228 LYS A C 1
ATOM 1863 O O . LYS A 1 228 ? 1.979 -0.545 23.683 1.00 76.19 228 LYS A O 1
ATOM 1868 N N . ALA A 1 229 ? 2.170 -1.202 25.821 1.00 76.69 229 ALA A N 1
ATOM 1869 C CA . ALA A 1 229 ? 1.249 -0.195 26.323 1.00 76.69 229 ALA A CA 1
ATOM 1870 C C . ALA A 1 229 ? 1.840 1.200 26.063 1.00 76.69 229 ALA A C 1
ATOM 1872 O O . ALA A 1 229 ? 2.936 1.502 26.536 1.00 76.69 229 ALA A O 1
ATOM 1873 N N . LEU A 1 230 ? 1.101 2.053 25.342 1.00 73.81 230 LEU A N 1
ATOM 1874 C CA . LEU A 1 230 ? 1.491 3.448 25.080 1.00 73.81 230 LEU A CA 1
ATOM 1875 C C . LEU A 1 230 ? 1.788 4.213 26.379 1.00 73.81 230 LEU A C 1
ATOM 1877 O O . LEU A 1 230 ? 2.637 5.098 26.403 1.00 73.81 230 LEU A O 1
ATOM 1881 N N . ILE A 1 231 ? 1.098 3.851 27.465 1.00 81.25 231 ILE A N 1
ATOM 1882 C CA . ILE A 1 231 ? 1.326 4.362 28.815 1.00 81.25 231 ILE A CA 1
ATOM 1883 C C . ILE A 1 231 ? 1.387 3.156 29.755 1.00 81.25 231 ILE A C 1
ATOM 1885 O O . ILE A 1 231 ? 0.356 2.649 30.190 1.00 81.25 231 ILE A O 1
ATOM 1889 N N . ALA A 1 232 ? 2.597 2.672 30.043 1.00 78.50 232 ALA A N 1
ATOM 1890 C CA . ALA A 1 232 ? 2.797 1.553 30.969 1.00 78.50 232 ALA A CA 1
ATOM 1891 C C . ALA A 1 232 ? 2.506 1.948 32.427 1.00 78.50 232 ALA A C 1
ATOM 1893 O O . ALA A 1 232 ? 1.959 1.160 33.189 1.00 78.50 232 ALA A O 1
ATOM 1894 N N . ASN A 1 233 ? 2.830 3.192 32.789 1.00 82.19 233 ASN A N 1
ATOM 1895 C CA . ASN A 1 233 ? 2.548 3.776 34.092 1.00 82.19 233 ASN A CA 1
ATOM 1896 C C . ASN A 1 233 ? 1.866 5.123 33.871 1.00 82.19 233 ASN A C 1
ATOM 1898 O O . ASN A 1 233 ? 2.486 6.050 33.345 1.00 82.19 233 ASN A O 1
ATOM 1902 N N . LEU A 1 234 ? 0.595 5.239 34.258 1.00 81.12 234 LEU A N 1
ATOM 1903 C CA . LEU A 1 234 ? -0.051 6.545 34.307 1.00 81.12 234 LEU A CA 1
ATOM 1904 C C . LEU A 1 234 ? 0.694 7.420 35.318 1.00 81.12 234 LEU A C 1
ATOM 1906 O O . LEU A 1 234 ? 0.890 7.028 36.468 1.00 81.12 234 LEU A O 1
ATOM 1910 N N . ALA A 1 235 ? 1.110 8.607 34.879 1.00 80.94 235 ALA A N 1
ATOM 1911 C CA . ALA A 1 235 ? 1.638 9.614 35.784 1.00 80.94 235 ALA A CA 1
ATOM 1912 C C . ALA A 1 235 ? 0.573 9.997 36.822 1.00 80.94 235 ALA A C 1
ATOM 1914 O O . ALA A 1 235 ? -0.632 9.894 36.567 1.00 80.94 235 ALA A O 1
ATOM 1915 N N . ASN A 1 236 ? 1.021 10.488 37.980 1.00 85.75 236 ASN A N 1
ATOM 1916 C CA . ASN A 1 236 ? 0.107 11.066 38.959 1.00 85.75 236 ASN A CA 1
ATOM 1917 C C . ASN A 1 236 ? -0.724 12.171 38.287 1.00 85.75 236 ASN A C 1
ATOM 1919 O O . ASN A 1 236 ? -0.157 12.999 37.565 1.00 85.75 236 ASN A O 1
ATOM 1923 N N . PRO A 1 237 ? -2.048 12.206 38.508 1.00 85.62 237 PRO A N 1
ATOM 1924 C CA . PRO A 1 237 ? -2.902 13.190 37.868 1.00 85.62 237 PRO A CA 1
ATOM 1925 C C . PRO A 1 237 ? -2.449 14.605 38.243 1.00 85.62 237 PRO A C 1
ATOM 1927 O O . PRO A 1 237 ? -2.312 14.947 39.420 1.00 85.62 237 PRO A O 1
ATOM 1930 N N . GLY A 1 238 ? -2.218 15.430 37.221 1.00 88.50 238 GLY A N 1
ATOM 1931 C CA . GLY A 1 238 ? -2.012 16.864 37.389 1.00 88.50 238 GLY A CA 1
ATOM 1932 C C . GLY A 1 238 ? -3.292 17.568 37.846 1.00 88.50 238 GLY A C 1
ATOM 1933 O O . GLY A 1 238 ? -4.357 16.960 37.974 1.00 88.50 238 GLY A O 1
ATOM 1934 N N . LYS A 1 239 ? -3.203 18.879 38.077 1.00 94.25 239 LYS A N 1
ATOM 1935 C CA . LYS A 1 239 ? -4.361 19.702 38.456 1.00 94.25 239 LYS A CA 1
ATOM 1936 C C . LYS A 1 239 ? -4.631 20.763 37.403 1.00 94.25 239 LYS A C 1
ATOM 1938 O O . LYS A 1 239 ? -3.703 21.313 36.818 1.00 94.25 239 LYS A O 1
ATOM 1943 N N . ILE A 1 240 ? -5.904 21.085 37.205 1.00 96.31 240 ILE A N 1
ATOM 1944 C CA . ILE A 1 240 ? -6.302 22.300 36.495 1.00 96.31 240 ILE A CA 1
ATOM 1945 C C . ILE A 1 240 ? -6.109 23.469 37.461 1.00 96.31 240 ILE A C 1
ATOM 1947 O O . ILE A 1 240 ? -6.714 23.488 38.531 1.00 96.31 240 ILE A O 1
ATOM 1951 N N . THR A 1 241 ? -5.257 24.425 37.100 1.00 96.81 241 THR A N 1
ATOM 1952 C CA . THR A 1 241 ? -4.982 25.622 37.911 1.00 96.81 241 THR A CA 1
ATOM 1953 C C . THR A 1 241 ? -5.880 26.788 37.522 1.00 96.81 241 THR A C 1
ATOM 1955 O O . THR A 1 241 ? -6.201 27.622 38.366 1.00 96.81 241 THR A O 1
ATOM 1958 N N . LYS A 1 242 ? -6.324 26.844 36.260 1.00 97.00 242 LYS A N 1
ATOM 1959 C CA . LYS A 1 242 ? -7.205 27.902 35.755 1.00 97.00 242 LYS A CA 1
ATOM 1960 C C . LYS A 1 242 ? -8.104 27.394 34.631 1.00 97.00 242 LYS A C 1
ATOM 1962 O O . LYS A 1 242 ? -7.714 26.530 33.848 1.00 97.00 242 LYS A O 1
ATOM 1967 N N . THR A 1 243 ? -9.312 27.940 34.530 1.00 96.94 243 THR A N 1
ATOM 1968 C CA . THR A 1 243 ? -10.212 27.729 33.388 1.00 96.94 243 THR A CA 1
ATOM 1969 C C . THR A 1 243 ? -10.850 29.051 32.989 1.00 96.94 243 THR A C 1
ATOM 1971 O O . THR A 1 243 ? -11.459 29.725 33.817 1.00 96.94 243 THR A O 1
ATOM 1974 N N . GLU A 1 244 ? -10.733 29.402 31.714 1.00 97.69 244 GLU A N 1
ATOM 1975 C CA . GLU A 1 244 ? -11.237 30.641 31.126 1.00 97.69 244 GLU A CA 1
ATOM 1976 C C . GLU A 1 244 ? -12.146 30.301 29.944 1.00 97.69 244 GLU A C 1
ATOM 1978 O O . GLU A 1 244 ? -11.834 29.422 29.140 1.00 97.69 244 GLU A O 1
ATOM 1983 N N . LYS A 1 245 ? -13.299 30.964 29.834 1.00 97.00 245 LYS A N 1
ATOM 1984 C CA . LYS A 1 245 ? -14.178 30.815 28.665 1.00 97.00 245 LYS A CA 1
ATOM 1985 C C . LYS A 1 245 ? -13.682 31.727 27.544 1.00 97.00 245 LYS A C 1
ATOM 1987 O O . LYS A 1 245 ? -13.271 32.846 27.822 1.00 97.00 245 LYS A O 1
ATOM 1992 N N . ILE A 1 246 ? -13.792 31.263 26.303 1.00 96.50 246 ILE A N 1
ATOM 1993 C CA . ILE A 1 246 ? -13.550 32.047 25.085 1.00 96.50 246 ILE A CA 1
ATOM 1994 C C . ILE A 1 246 ? -14.859 32.036 24.283 1.00 96.50 246 ILE A C 1
ATOM 1996 O O . ILE A 1 246 ? -15.061 31.137 23.453 1.00 96.50 246 ILE A O 1
ATOM 2000 N N . PRO A 1 247 ? -15.812 32.934 24.602 1.00 94.25 247 PRO A N 1
ATOM 2001 C CA . PRO A 1 247 ? -17.157 32.913 24.030 1.00 94.25 247 PRO A CA 1
ATOM 2002 C C . PRO A 1 247 ? -17.169 32.998 22.503 1.00 94.25 247 PRO A C 1
ATOM 2004 O O . PRO A 1 247 ? -17.956 32.302 21.868 1.00 94.25 247 PRO A O 1
ATOM 2007 N N . GLU A 1 248 ? -16.258 33.775 21.917 1.00 94.00 248 GLU A N 1
ATOM 2008 C CA . GLU A 1 248 ? -16.170 34.037 20.475 1.00 94.00 248 GLU A CA 1
ATOM 2009 C C . GLU A 1 248 ? -15.893 32.758 19.673 1.00 94.00 248 GLU A C 1
ATOM 2011 O O . GLU A 1 248 ? -16.286 32.640 18.515 1.00 94.00 248 GLU A O 1
ATOM 2016 N N . LEU A 1 249 ? -15.232 31.780 20.299 1.00 90.94 249 LEU A N 1
ATOM 2017 C CA . LEU A 1 249 ? -14.890 30.494 19.690 1.00 90.94 249 LEU A CA 1
ATOM 2018 C C . LEU A 1 249 ? -15.770 29.339 20.184 1.00 90.94 249 LEU A C 1
ATOM 2020 O O . LEU A 1 249 ? -15.636 28.217 19.680 1.00 90.94 249 LEU A O 1
ATOM 2024 N N . GLY A 1 250 ? -16.637 29.588 21.173 1.00 93.44 250 GLY A N 1
ATOM 2025 C CA . GLY A 1 250 ? -17.360 28.541 21.898 1.00 93.44 250 GLY A CA 1
ATOM 2026 C C . GLY A 1 250 ? -16.416 27.557 22.602 1.00 93.44 250 GLY A C 1
ATOM 2027 O O . GLY A 1 250 ? -16.700 26.362 22.657 1.00 93.44 250 GLY A O 1
ATOM 2028 N N . ALA A 1 251 ? -15.268 28.039 23.086 1.00 95.62 251 ALA A N 1
ATOM 2029 C CA . ALA A 1 251 ? -14.181 27.215 23.614 1.00 95.62 251 ALA A CA 1
ATOM 2030 C C . ALA A 1 251 ? -13.838 27.562 25.074 1.00 95.62 251 ALA A C 1
ATOM 2032 O O . ALA A 1 251 ? -14.346 28.527 25.653 1.00 95.62 251 ALA A O 1
ATOM 2033 N N . LYS A 1 252 ? -12.963 26.758 25.681 1.00 97.19 252 LYS A N 1
ATOM 2034 C CA . LYS A 1 252 ? -12.367 27.014 26.998 1.00 97.19 252 LYS A CA 1
ATOM 2035 C C . LYS A 1 252 ? -10.849 26.910 26.908 1.00 97.19 252 LYS A C 1
ATOM 2037 O O . LYS A 1 252 ? -10.343 25.985 26.280 1.00 97.19 252 LYS A O 1
ATOM 2042 N N . LEU A 1 253 ? -10.143 27.822 27.566 1.00 96.62 253 LEU A N 1
ATOM 2043 C CA . LEU A 1 253 ? -8.717 27.710 27.846 1.00 96.62 253 LEU A CA 1
ATOM 2044 C C . LEU A 1 253 ? -8.540 27.132 29.250 1.00 96.62 253 LEU A C 1
ATOM 2046 O O . LEU A 1 253 ? -9.055 27.677 30.225 1.00 96.62 253 LEU A O 1
ATOM 2050 N N . VAL A 1 254 ? -7.820 26.023 29.343 1.00 97.50 254 VAL A N 1
ATOM 2051 C CA . VAL A 1 254 ? -7.490 25.338 30.591 1.00 97.50 254 VAL A CA 1
ATOM 2052 C C . VAL A 1 254 ? -5.985 25.442 30.806 1.00 97.50 254 VAL A C 1
ATOM 2054 O O . VAL A 1 254 ? -5.216 25.028 29.942 1.00 97.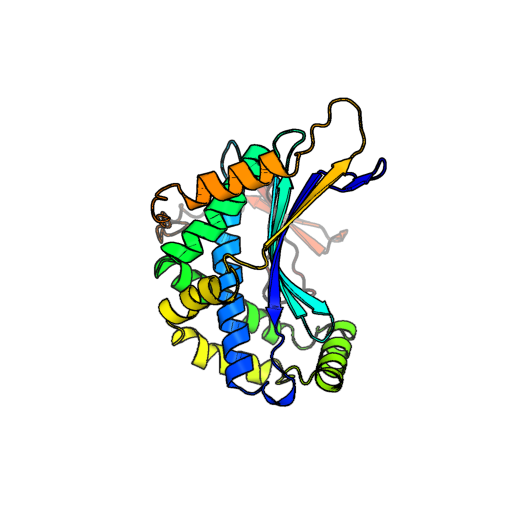50 254 VAL A O 1
ATOM 2057 N N . THR A 1 255 ? -5.562 25.973 31.951 1.00 96.81 255 THR A N 1
ATOM 2058 C CA . THR A 1 255 ? -4.153 25.957 32.368 1.00 96.81 255 THR A CA 1
ATOM 2059 C C . THR A 1 255 ? -3.943 24.806 33.341 1.00 96.81 255 THR A C 1
ATOM 2061 O O . THR A 1 255 ? -4.708 24.643 34.297 1.00 96.81 255 THR A O 1
ATOM 2064 N N . LEU A 1 256 ? -2.926 23.992 33.080 1.00 95.50 256 LEU A N 1
ATOM 2065 C CA . LEU A 1 256 ? -2.549 22.847 33.903 1.00 95.50 256 LEU A CA 1
ATOM 2066 C C . LEU A 1 256 ? -1.470 23.233 34.927 1.00 95.50 256 LEU A C 1
ATOM 2068 O O . LEU A 1 256 ? -0.831 24.276 34.826 1.00 95.50 256 LEU A O 1
ATOM 2072 N N . SER A 1 257 ? -1.245 22.378 35.926 1.00 95.38 257 SER A N 1
ATOM 2073 C CA . SER A 1 257 ? -0.246 22.583 36.987 1.00 95.38 257 SER A CA 1
ATOM 2074 C C . SER A 1 257 ? 1.210 22.561 36.515 1.00 95.38 257 SER A C 1
ATOM 2076 O O . SER A 1 257 ? 2.099 22.837 37.308 1.00 95.38 257 SER A O 1
ATOM 2078 N N . ASN A 1 258 ? 1.452 22.200 35.257 1.00 92.19 258 ASN A N 1
ATOM 2079 C CA . ASN A 1 258 ? 2.750 22.247 34.585 1.00 92.19 258 ASN A CA 1
ATOM 2080 C C . ASN A 1 258 ? 2.815 23.374 33.535 1.00 92.19 258 ASN A C 1
ATOM 2082 O O . ASN A 1 258 ? 3.561 23.263 32.569 1.00 92.19 258 ASN A O 1
ATOM 2086 N N . ASP A 1 259 ? 1.971 24.399 33.679 1.00 92.94 259 ASP A N 1
ATOM 2087 C CA . ASP A 1 259 ? 1.883 25.593 32.827 1.00 92.94 259 ASP A CA 1
ATOM 2088 C C . ASP A 1 259 ? 1.471 25.357 31.362 1.00 92.94 259 ASP A C 1
ATOM 2090 O O . ASP A 1 259 ? 1.321 26.311 30.592 1.00 92.94 259 ASP A O 1
ATOM 2094 N N . ILE A 1 260 ? 1.176 24.110 30.980 1.00 94.62 260 ILE A N 1
ATOM 2095 C CA . ILE A 1 260 ? 0.581 23.796 29.679 1.00 94.62 260 ILE A CA 1
ATOM 2096 C C . ILE A 1 260 ? -0.809 24.431 29.583 1.00 94.62 260 ILE A C 1
ATOM 2098 O O . ILE A 1 260 ? -1.651 24.306 30.478 1.00 94.62 260 ILE A O 1
ATOM 2102 N N . LYS A 1 261 ? -1.052 25.080 28.444 1.00 95.06 261 LYS A N 1
ATOM 2103 C CA . LYS A 1 261 ? -2.328 25.685 28.065 1.00 95.06 261 LYS A CA 1
ATOM 2104 C C . LYS A 1 261 ? -3.045 24.796 27.058 1.00 95.06 261 LYS A C 1
ATOM 2106 O O . LYS A 1 261 ? -2.504 24.495 26.000 1.00 95.06 261 LYS A O 1
ATOM 2111 N N . VAL A 1 262 ? -4.275 24.407 27.374 1.00 96.12 262 VAL A N 1
ATOM 2112 C CA . VAL A 1 262 ? -5.099 23.527 26.542 1.00 96.12 262 VAL A CA 1
ATOM 2113 C C . VAL A 1 262 ? -6.356 24.269 26.109 1.00 96.12 262 VAL A C 1
ATOM 2115 O O . VAL A 1 262 ? -7.163 24.682 26.942 1.00 96.12 262 VAL A O 1
ATOM 2118 N N . TYR A 1 263 ? -6.540 24.415 24.799 1.00 95.44 263 TYR A N 1
ATOM 2119 C CA . TYR A 1 263 ? -7.771 24.940 24.217 1.00 95.44 263 TYR A CA 1
ATOM 2120 C C . TYR A 1 263 ? -8.721 23.779 23.924 1.00 95.44 263 TYR A C 1
ATOM 2122 O O . TYR A 1 263 ? -8.397 22.888 23.144 1.00 95.44 263 TYR A O 1
ATOM 2130 N N . VAL A 1 264 ? -9.897 23.787 24.547 1.00 95.38 264 VAL A N 1
ATOM 2131 C CA . VAL A 1 264 ? -10.905 22.730 24.406 1.00 95.38 264 VAL A CA 1
ATOM 2132 C C . VAL A 1 264 ? -12.162 23.309 23.772 1.00 95.38 264 VAL A C 1
ATOM 2134 O O . VAL A 1 264 ? -12.763 24.244 24.306 1.00 95.38 264 VAL A O 1
ATOM 2137 N N . LYS A 1 265 ? -12.583 22.726 22.648 1.00 93.62 265 LYS A N 1
ATOM 2138 C CA . LYS A 1 265 ? -13.832 23.053 21.956 1.00 93.62 265 LYS A CA 1
ATOM 2139 C C . LYS A 1 265 ? -14.616 21.773 21.690 1.00 93.62 265 LYS A C 1
ATOM 2141 O O . LYS A 1 265 ? -14.091 20.846 21.083 1.00 93.62 265 LYS A O 1
ATOM 2146 N N . HIS A 1 266 ? -15.871 21.745 22.127 1.00 90.50 266 HIS A N 1
ATOM 2147 C CA . HIS A 1 266 ? -16.805 20.674 21.779 1.00 90.50 266 HIS A CA 1
ATOM 2148 C C . HIS A 1 266 ? -17.374 20.911 20.376 1.00 90.50 266 HIS A C 1
ATOM 2150 O O . HIS A 1 266 ? -17.653 22.055 20.012 1.00 90.50 266 HIS A O 1
ATOM 2156 N N . SER A 1 267 ? -17.538 19.850 19.588 1.00 87.12 267 SER A N 1
ATOM 2157 C CA . SER A 1 267 ? -18.054 19.925 18.219 1.00 87.12 267 SER A CA 1
ATOM 2158 C C . SER A 1 267 ? -18.968 18.743 17.923 1.00 87.12 267 SER A C 1
ATOM 2160 O O . SER A 1 267 ? -18.598 17.601 18.161 1.00 87.12 267 SER A O 1
ATOM 2162 N N . GLU A 1 268 ? -20.131 19.023 17.337 1.00 84.38 268 GLU A N 1
ATOM 2163 C CA . GLU A 1 268 ? -21.089 18.014 16.852 1.00 84.38 268 GLU A CA 1
ATOM 2164 C C . GLU A 1 268 ? -20.882 17.681 15.357 1.00 84.38 268 GLU A C 1
ATOM 2166 O O . GLU A 1 268 ? -21.607 16.873 14.770 1.00 84.38 268 GLU A O 1
ATOM 2171 N N . LEU A 1 269 ? -19.897 18.316 14.705 1.00 80.12 269 LEU A N 1
ATOM 2172 C CA . LEU A 1 269 ? -19.669 18.182 13.261 1.00 80.12 269 LEU A CA 1
ATOM 2173 C C . LEU A 1 269 ? -19.164 16.785 12.876 1.00 80.12 269 LEU A C 1
ATOM 2175 O O . LEU A 1 269 ? -19.597 16.231 11.864 1.00 80.12 269 LEU A O 1
ATOM 2179 N N . GLU A 1 270 ? -18.304 16.181 13.697 1.00 71.06 270 GLU A N 1
ATOM 2180 C CA . GLU A 1 270 ? -17.818 14.808 13.536 1.00 71.06 270 GLU A CA 1
ATOM 2181 C C . GLU A 1 270 ? -17.996 14.040 14.848 1.00 71.06 270 GLU A C 1
ATOM 2183 O O . GLU A 1 270 ? -17.331 14.332 15.838 1.00 71.06 270 GLU A O 1
ATOM 2188 N N . LYS A 1 271 ? -18.903 13.055 14.841 1.00 71.12 271 LYS A N 1
ATOM 2189 C CA . LYS A 1 271 ? -19.112 12.146 15.973 1.00 71.12 271 LYS A CA 1
ATOM 2190 C C . LYS A 1 271 ? -17.919 11.192 16.097 1.00 71.12 271 LYS A C 1
ATOM 2192 O O . LYS A 1 271 ? -17.292 10.865 15.089 1.00 71.12 271 LYS A O 1
ATOM 2197 N N . ASP A 1 272 ? -17.615 10.790 17.329 1.00 73.50 272 ASP A N 1
ATOM 2198 C CA . ASP A 1 272 ? -16.573 9.812 17.681 1.00 73.50 272 ASP A CA 1
ATOM 2199 C C . ASP A 1 272 ? -15.149 10.169 17.218 1.00 73.50 272 ASP A C 1
ATOM 2201 O O . ASP A 1 272 ? -14.315 9.299 16.966 1.00 73.50 272 ASP A O 1
ATOM 2205 N N . LYS A 1 273 ? -14.841 11.469 17.121 1.00 78.88 273 LYS A N 1
ATOM 2206 C CA . LYS A 1 273 ? -13.516 11.967 16.734 1.00 78.88 273 LYS A CA 1
ATOM 2207 C C . LYS A 1 273 ? -13.001 13.006 17.719 1.00 78.88 273 LYS A C 1
ATOM 2209 O O . LYS A 1 273 ? -13.662 14.004 17.990 1.00 78.88 273 LYS A O 1
ATOM 2214 N N . ILE A 1 274 ? -11.773 12.802 18.188 1.00 86.88 274 ILE A N 1
ATOM 2215 C CA . ILE A 1 274 ? -11.006 13.799 18.939 1.00 86.88 274 ILE A CA 1
ATOM 2216 C C . ILE A 1 274 ? -9.884 14.294 18.028 1.00 86.88 274 ILE A C 1
ATOM 2218 O O . ILE A 1 274 ? -9.073 13.504 17.549 1.00 86.88 274 ILE A O 1
ATOM 2222 N N . LEU A 1 275 ? -9.850 15.602 17.774 1.00 87.31 275 LEU A N 1
ATOM 2223 C CA . LEU A 1 275 ? -8.736 16.260 17.096 1.00 87.31 275 LEU A CA 1
ATOM 2224 C C . LEU A 1 275 ? -7.810 16.861 18.148 1.00 87.31 275 LEU A C 1
ATOM 2226 O O . LEU A 1 275 ? -8.245 17.661 18.975 1.00 87.31 275 LEU A O 1
ATOM 2230 N N . PHE A 1 276 ? -6.544 16.464 18.107 1.00 91.44 276 PHE A N 1
ATOM 2231 C CA . PHE A 1 276 ? -5.518 16.926 19.029 1.00 91.44 276 PHE A CA 1
ATOM 2232 C C . PHE A 1 276 ? -4.310 17.424 18.242 1.00 91.44 276 PHE A C 1
ATOM 2234 O O . PHE A 1 276 ? -3.778 16.709 17.396 1.00 91.44 276 PHE A O 1
ATOM 2241 N N . THR A 1 277 ? -3.873 18.638 18.561 1.00 90.31 277 THR A N 1
ATOM 2242 C CA . THR A 1 277 ? -2.663 19.245 18.012 1.00 90.31 277 THR A CA 1
ATOM 2243 C C . THR A 1 277 ? -1.845 19.779 19.176 1.00 90.31 277 THR A C 1
ATOM 2245 O O . THR A 1 277 ? -2.373 20.503 20.020 1.00 90.31 277 THR A O 1
ATOM 2248 N N . ALA A 1 278 ? -0.561 19.436 19.204 1.00 89.81 278 ALA A N 1
ATOM 2249 C CA . ALA A 1 278 ? 0.408 19.965 20.151 1.00 89.81 278 ALA A CA 1
ATOM 2250 C C . ALA A 1 278 ? 1.558 20.613 19.379 1.00 89.81 278 ALA A C 1
ATOM 2252 O O . ALA A 1 278 ? 1.977 20.107 18.340 1.00 89.81 278 ALA A O 1
ATOM 2253 N N . PHE A 1 279 ? 2.044 21.735 19.890 1.00 87.19 279 PHE A N 1
ATOM 2254 C CA . PHE A 1 279 ? 3.184 22.470 19.360 1.00 87.19 279 PHE A CA 1
ATOM 2255 C C . PHE A 1 279 ? 4.011 22.992 20.539 1.00 87.19 279 PHE A C 1
ATOM 2257 O O . PHE A 1 279 ? 3.466 23.208 21.625 1.00 87.19 279 PHE A O 1
ATOM 2264 N N . SER A 1 280 ? 5.314 23.149 20.321 1.00 69.44 280 SER A N 1
ATOM 2265 C CA . SER A 1 280 ? 6.289 23.689 21.276 1.00 69.44 280 SER A CA 1
ATOM 2266 C C . SER A 1 280 ? 6.946 24.929 20.704 1.00 69.44 280 SER A C 1
ATOM 2268 O O . SER A 1 280 ? 7.330 24.839 19.515 1.00 69.44 280 SER A O 1
#

pLDDT: mean 92.45, std 5.58, range [69.44, 98.31]